Protein AF-A0A9D1FKY9-F1 (afdb_monomer)

Secondary structure (DSSP, 8-state):
-GGGGHHHHHHHHHHHHH-TT-----HHHHHHH--PPPPS------TTTTS-TTTSSSHHHHHHHHHHHHHHHHHHHHHHHHHHH--SHHHHHHHHHHHHHHHHHHHHHT-HHHHHHSSTT---S-HHHHHHHHHHHHHHHHHHTTPPPPGGGGS-SGGGSS-EEE---S------S-PPP-SS-TTTTSEEEE-PPPSS--TT--EEEEEEEE-SSEEEEEEEE-TTTS-SSS-GGGSEEEEEEE-TT----B---PBPSSS---GGGGS-BSEEEEEEB-SS-BPPPEEEEEETTTEEEEE--SS-EEEESSEEEEEEETTTTT--TT--EEEEEEEEETTEEEEEESSSSPEEE---

pLDDT: mean 86.23, std 13.3, range [34.5, 98.56]

Nearest PDB structures (foldseek):
  6v1v-assembly1_B  TM=1.361E-01  e=4.293E+00  Bacillus thuringiensis

Solvent-accessible surface area (backbone atoms only — not comparable to full-atom values): 20043 Å² total; per-residue (Å²): 107,71,76,82,36,50,63,59,51,54,52,52,51,51,55,39,73,74,32,92,91,53,80,91,78,53,72,68,60,48,58,76,72,52,85,80,82,87,74,96,71,86,80,87,58,39,97,59,92,54,39,58,60,62,51,41,45,42,69,46,19,45,52,51,52,52,51,53,51,52,50,48,55,48,48,57,51,52,47,53,54,47,51,72,69,33,85,46,74,67,46,39,53,53,39,51,51,45,44,52,56,34,48,51,30,51,57,62,59,64,42,64,63,61,29,36,34,38,50,76,95,38,73,69,93,45,55,70,58,54,47,51,52,48,38,47,30,55,46,46,38,28,55,66,69,75,42,85,67,62,71,71,63,78,49,59,57,74,68,59,48,37,41,58,79,35,67,61,74,50,70,44,82,62,83,68,62,10,69,80,64,65,97,84,40,63,62,71,34,26,18,30,26,60,47,80,86,42,95,53,74,56,74,74,48,48,57,42,33,39,36,37,41,34,39,64,56,33,40,39,40,36,34,40,49,28,80,88,35,37,50,92,49,90,60,32,56,65,36,31,42,36,41,37,31,31,42,91,89,61,88,48,46,14,57,71,89,59,40,52,90,80,77,65,73,52,60,35,64,72,48,60,23,35,35,36,39,37,34,30,32,40,76,85,51,65,52,78,72,41,38,28,38,33,34,87,89,53,37,76,42,80,50,83,69,83,69,59,48,67,24,69,71,62,24,41,25,40,38,44,32,28,69,65,71,73,41,62,66,54,59,55,37,32,32,39,37,37,37,22,41,73,54,30,55,75,49,55,36,30,33,67,56,66,46,74,49,62,80,124

Organism: NCBI:txid2840836

Structure (mmCIF, N/CA/C/O backbone):
data_AF-A0A9D1FKY9-F1
#
_entry.id   AF-A0A9D1FKY9-F1
#
loop_
_atom_site.group_PDB
_atom_site.id
_atom_site.type_symbol
_atom_site.label_atom_id
_atom_site.label_alt_id
_atom_site.label_comp_id
_atom_site.label_asym_id
_atom_site.label_entity_id
_atom_site.label_seq_id
_atom_site.pdbx_PDB_ins_code
_atom_site.Cartn_x
_atom_site.Cartn_y
_atom_site.Cartn_z
_atom_site.occupancy
_atom_site.B_iso_or_equiv
_atom_site.auth_seq_id
_atom_site.auth_comp_id
_atom_site.auth_asym_id
_atom_site.auth_atom_id
_atom_site.pdbx_PDB_model_num
ATOM 1 N N . TYR A 1 1 ? -21.908 23.782 0.632 1.00 64.50 1 TYR A N 1
ATOM 2 C CA . TYR A 1 1 ? -23.248 24.383 0.489 1.00 64.50 1 TYR A CA 1
ATOM 3 C C . TYR A 1 1 ? -23.183 25.823 0.966 1.00 64.50 1 TYR A C 1
ATOM 5 O O . TYR A 1 1 ? -22.329 26.120 1.790 1.00 64.50 1 TYR A O 1
ATOM 13 N N . GLN A 1 2 ? -24.022 26.717 0.438 1.00 79.81 2 GLN A N 1
ATOM 14 C CA . GLN A 1 2 ? -24.157 28.069 0.992 1.00 79.81 2 GLN A CA 1
ATOM 15 C C . GLN A 1 2 ? -24.683 27.975 2.433 1.00 79.81 2 GLN A C 1
ATOM 17 O O . GLN A 1 2 ? -25.560 27.149 2.688 1.00 79.81 2 GLN A O 1
ATOM 22 N N . ASN A 1 3 ? -24.123 28.768 3.356 1.00 86.50 3 ASN A N 1
ATOM 23 C CA . ASN A 1 3 ? -24.457 28.751 4.790 1.00 86.50 3 ASN A CA 1
ATOM 24 C C . ASN A 1 3 ? -24.479 27.329 5.387 1.00 86.50 3 ASN A C 1
ATOM 26 O O . ASN A 1 3 ? -25.435 26.950 6.054 1.00 86.50 3 ASN A O 1
ATOM 30 N N . ASP A 1 4 ? -23.496 26.492 5.028 1.00 88.12 4 ASP A N 1
ATOM 31 C CA . ASP A 1 4 ? -23.395 25.084 5.450 1.00 88.12 4 ASP A CA 1
ATOM 32 C C . ASP A 1 4 ? -24.656 24.228 5.202 1.00 88.12 4 ASP A C 1
ATOM 34 O O . ASP A 1 4 ? -24.821 23.149 5.764 1.00 88.12 4 ASP A O 1
ATOM 38 N N . GLY A 1 5 ? -25.528 24.666 4.286 1.00 92.69 5 GLY A N 1
ATOM 39 C CA . GLY A 1 5 ? -26.780 23.989 3.951 1.00 92.69 5 GLY A CA 1
ATOM 40 C C . GLY A 1 5 ? -27.965 24.356 4.848 1.00 92.69 5 GLY A C 1
ATOM 41 O O . GLY A 1 5 ? -29.051 23.826 4.625 1.00 92.69 5 GLY A O 1
ATOM 42 N N . GLU A 1 6 ? -27.806 25.275 5.803 1.00 95.38 6 GLU A N 1
ATOM 43 C CA . GLU A 1 6 ? -28.873 25.716 6.712 1.00 95.38 6 GLU A CA 1
ATOM 44 C C . GLU A 1 6 ? -30.077 26.283 5.953 1.00 95.38 6 GLU A C 1
ATOM 46 O O . GLU A 1 6 ? -31.214 25.887 6.199 1.00 95.38 6 GLU A O 1
ATOM 51 N N . GLU A 1 7 ? -29.830 27.176 4.993 1.00 94.44 7 GLU A N 1
ATOM 52 C CA . GLU A 1 7 ? -30.883 27.809 4.190 1.00 94.44 7 GLU A CA 1
ATOM 53 C C . GLU A 1 7 ? -31.670 26.770 3.378 1.00 94.44 7 GLU A C 1
ATOM 55 O O . GLU A 1 7 ? -32.901 26.816 3.318 1.00 94.44 7 GLU A O 1
ATOM 60 N N . PHE A 1 8 ? -30.963 25.786 2.813 1.00 95.06 8 PHE A N 1
ATOM 61 C CA . PHE A 1 8 ? -31.573 24.671 2.094 1.00 95.06 8 PHE A CA 1
ATOM 62 C C . PHE A 1 8 ? -32.449 23.824 3.021 1.00 95.06 8 PHE A C 1
ATOM 64 O O . PHE A 1 8 ? -33.617 23.600 2.710 1.00 95.06 8 PHE A O 1
ATOM 71 N N . LEU A 1 9 ? -31.910 23.379 4.161 1.00 95.31 9 LEU A N 1
ATOM 72 C CA . LEU A 1 9 ? -32.637 22.527 5.104 1.00 95.31 9 LEU A CA 1
ATOM 73 C C . LEU A 1 9 ? -33.849 23.252 5.691 1.00 95.31 9 LEU A C 1
ATOM 75 O O . LEU A 1 9 ? -34.936 22.687 5.712 1.00 95.31 9 LEU A O 1
ATOM 79 N N . SER A 1 10 ? -33.693 24.512 6.098 1.00 94.75 10 SER A N 1
ATOM 80 C CA . SER A 1 10 ? -34.779 25.313 6.675 1.00 94.75 10 SER A CA 1
ATOM 81 C C . SER A 1 10 ? -35.914 25.524 5.677 1.00 94.75 10 SER A C 1
ATOM 83 O O . SER A 1 10 ? -37.085 25.378 6.020 1.00 94.75 10 SER A O 1
ATOM 85 N N . THR A 1 11 ? -35.574 25.819 4.419 1.00 95.38 11 THR A N 1
ATOM 86 C CA . THR A 1 11 ? -36.569 25.971 3.351 1.00 95.38 11 THR A CA 1
ATOM 87 C C . THR A 1 11 ? -37.257 24.643 3.048 1.00 95.38 11 THR A C 1
ATOM 89 O O . THR A 1 11 ? -38.478 24.609 2.929 1.00 95.38 11 THR A O 1
ATOM 92 N N . LEU A 1 12 ? -36.498 23.546 2.961 1.00 95.44 12 LEU A N 1
ATOM 93 C CA . LEU A 1 12 ? -37.043 22.211 2.719 1.00 95.44 12 LEU A CA 1
ATOM 94 C C . LEU A 1 12 ? -38.032 21.804 3.817 1.00 95.44 12 LEU A C 1
ATOM 96 O O . LEU A 1 12 ? -39.146 21.399 3.500 1.00 95.44 12 LEU A O 1
ATOM 100 N N . TYR A 1 13 ? -37.654 21.948 5.089 1.00 95.62 13 TYR A N 1
ATOM 101 C CA . TYR A 1 13 ? -38.526 21.603 6.211 1.00 95.62 13 TYR A CA 1
ATOM 102 C C . TYR A 1 13 ? -39.781 22.472 6.256 1.00 95.62 13 TYR A C 1
ATOM 104 O O . TYR A 1 13 ? -40.870 21.931 6.416 1.00 95.62 13 TYR A O 1
ATOM 112 N N . LYS A 1 14 ? -39.663 23.783 6.007 1.00 96.38 14 LYS A N 1
ATOM 113 C CA . LYS A 1 14 ? -40.827 24.674 5.917 1.00 96.38 14 LYS A CA 1
ATOM 114 C C . LYS A 1 14 ? -41.808 24.234 4.825 1.00 96.38 14 LYS A C 1
ATOM 116 O O . LYS A 1 14 ? -43.008 24.187 5.063 1.00 96.38 14 LYS A O 1
ATOM 121 N N . LEU A 1 15 ? -41.305 23.908 3.633 1.00 97.12 15 LEU A N 1
ATOM 122 C CA . LEU A 1 15 ? -42.154 23.455 2.528 1.00 97.12 15 LEU A CA 1
ATOM 123 C C . LEU A 1 15 ? -42.843 22.121 2.840 1.00 97.12 15 LEU A C 1
ATOM 125 O O . LEU A 1 15 ? -43.982 21.929 2.433 1.00 97.12 15 LEU A O 1
ATOM 129 N N . ILE A 1 16 ? -42.170 21.218 3.560 1.00 97.06 16 ILE A N 1
ATOM 130 C CA . ILE A 1 16 ? -42.768 19.957 4.013 1.00 97.06 16 ILE A CA 1
ATOM 131 C C . ILE A 1 16 ? -43.868 20.221 5.050 1.00 97.06 16 ILE A C 1
ATOM 133 O O . ILE A 1 16 ? -44.928 19.618 4.954 1.00 97.06 16 ILE A O 1
ATOM 137 N N . GLU A 1 17 ? -43.650 21.124 6.009 1.00 95.56 17 GLU A N 1
ATOM 138 C CA . GLU A 1 17 ? -44.660 21.488 7.018 1.00 95.56 17 GLU A CA 1
ATOM 139 C C . GLU A 1 17 ? -45.897 22.175 6.415 1.00 95.56 17 GLU A C 1
ATOM 141 O O . GLU A 1 17 ? -47.004 22.017 6.927 1.00 95.56 17 GLU A O 1
ATOM 146 N N . GLU A 1 18 ? -45.723 22.942 5.335 1.00 96.38 18 GLU A N 1
ATOM 147 C CA . GLU A 1 18 ? -46.817 23.614 4.621 1.00 96.38 18 GLU A CA 1
ATOM 148 C C . GLU A 1 18 ? -47.587 22.672 3.665 1.00 96.38 18 GLU A C 1
ATOM 150 O O . GLU A 1 18 ? -48.665 23.037 3.182 1.00 96.38 18 GLU A O 1
ATOM 155 N N . ASP A 1 19 ? -47.078 21.463 3.400 1.00 96.94 19 ASP A N 1
ATOM 156 C CA . ASP A 1 19 ? -47.703 20.464 2.529 1.00 96.94 19 ASP A CA 1
ATOM 157 C C . ASP A 1 19 ? -48.451 19.393 3.341 1.00 96.94 19 ASP A C 1
ATOM 159 O O . ASP A 1 19 ? -47.864 18.502 3.946 1.00 96.94 19 ASP A O 1
ATOM 163 N N . ASN A 1 20 ? -49.785 19.417 3.275 1.00 96.31 20 ASN A N 1
ATOM 164 C CA . AS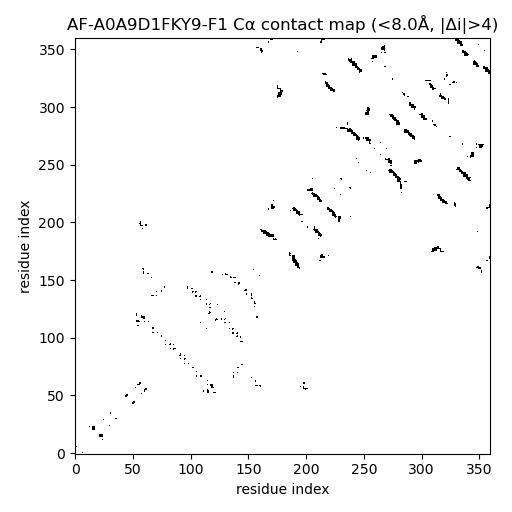N A 1 20 ? -50.649 18.467 3.991 1.00 96.31 20 ASN A CA 1
ATOM 165 C C . ASN A 1 20 ? -50.501 16.993 3.546 1.00 96.31 20 ASN A C 1
ATOM 167 O O . ASN A 1 20 ? -51.142 16.117 4.130 1.00 96.31 20 ASN A O 1
ATOM 171 N N . THR A 1 21 ? -49.751 16.705 2.478 1.00 96.94 21 THR A N 1
ATOM 172 C CA . THR A 1 21 ? -49.487 15.340 1.992 1.00 96.94 21 THR A CA 1
ATOM 173 C C . THR A 1 21 ? -48.206 14.731 2.561 1.00 96.94 21 THR A C 1
ATOM 175 O O . THR A 1 21 ? -47.977 13.533 2.379 1.00 96.94 21 THR A O 1
ATOM 178 N N . LEU A 1 22 ? -47.388 15.525 3.256 1.00 95.69 22 LEU A N 1
ATOM 179 C CA . LEU A 1 22 ? -46.110 15.116 3.824 1.00 95.69 22 LEU A CA 1
ATOM 180 C C . LEU A 1 22 ? -46.090 15.345 5.344 1.00 95.69 22 LEU A C 1
ATOM 182 O O . LEU A 1 22 ? -46.798 16.188 5.881 1.00 95.69 22 LEU A O 1
ATOM 186 N N . GLU A 1 23 ? -45.266 14.572 6.051 1.00 92.12 23 GLU A N 1
ATOM 187 C CA . GLU A 1 23 ? -45.050 14.708 7.495 1.00 92.12 23 GLU A CA 1
ATOM 188 C C . GLU A 1 23 ? -43.565 14.489 7.799 1.00 92.12 23 GLU A C 1
ATOM 190 O O . GLU A 1 23 ? -42.958 13.515 7.346 1.00 92.12 23 GLU A O 1
ATOM 195 N N . THR A 1 24 ? -42.969 15.376 8.596 1.00 94.19 24 THR A N 1
ATOM 196 C CA . THR A 1 24 ? -41.658 15.141 9.209 1.00 94.19 24 THR A CA 1
ATOM 197 C C . THR A 1 24 ? -41.824 14.303 10.469 1.00 94.19 24 THR A C 1
ATOM 199 O O . THR A 1 24 ? -42.588 14.673 11.358 1.00 94.19 24 THR A O 1
ATOM 202 N N . THR A 1 25 ? -41.075 13.211 10.598 1.00 93.94 25 THR A N 1
ATOM 203 C CA . THR A 1 25 ? -41.172 12.327 11.764 1.00 93.94 25 THR A CA 1
ATOM 204 C C . THR A 1 25 ? -39.797 11.871 12.238 1.00 93.94 25 THR A C 1
ATOM 206 O O . THR A 1 25 ? -38.847 11.798 11.454 1.00 93.94 25 THR A O 1
ATOM 209 N N . LEU A 1 26 ? -39.680 11.566 13.530 1.00 95.31 26 LEU A N 1
ATOM 210 C CA . LEU A 1 26 ? -38.479 10.950 14.081 1.00 95.31 26 LEU A CA 1
ATOM 211 C C . LEU A 1 26 ? -38.416 9.475 13.679 1.00 95.31 26 LEU A C 1
ATOM 213 O O . LEU A 1 26 ? -39.438 8.803 13.543 1.00 95.31 26 LEU A O 1
ATOM 217 N N . VAL A 1 27 ? -37.199 8.939 13.559 1.00 94.81 27 VAL A N 1
ATOM 218 C CA . VAL A 1 27 ? -37.000 7.507 13.277 1.00 94.81 27 VAL A CA 1
ATOM 219 C C . VAL A 1 27 ? -37.658 6.635 14.354 1.00 94.81 27 VAL A C 1
ATOM 221 O O . VAL A 1 27 ? -38.239 5.609 14.018 1.00 94.81 27 VAL A O 1
ATOM 224 N N . SER A 1 28 ? -37.618 7.055 15.625 1.00 95.81 28 SER A N 1
ATOM 225 C CA . SER A 1 28 ? -38.304 6.370 16.730 1.00 95.81 28 SER A CA 1
ATOM 226 C C . SER A 1 28 ? -39.811 6.285 16.503 1.00 95.81 28 SER A C 1
ATOM 228 O O . SER A 1 28 ? -40.382 5.200 16.529 1.00 95.81 28 SER A O 1
ATOM 230 N N . ASP A 1 29 ? -40.436 7.420 16.200 1.00 95.38 29 ASP A N 1
ATOM 231 C CA . ASP A 1 29 ? -41.888 7.530 16.075 1.00 95.38 29 ASP A CA 1
ATOM 232 C C . ASP A 1 29 ? -42.387 6.777 14.840 1.00 95.38 29 ASP A C 1
ATOM 234 O O . ASP A 1 29 ? -43.456 6.165 14.860 1.00 95.38 29 ASP A O 1
ATOM 238 N N . PHE A 1 30 ? -41.596 6.797 13.762 1.00 93.44 30 PHE A N 1
ATOM 239 C CA . PHE A 1 30 ? -41.851 5.987 12.582 1.00 93.44 30 PHE A CA 1
ATOM 240 C C . PHE A 1 30 ? -41.809 4.496 12.917 1.00 93.44 30 PHE A C 1
ATOM 242 O O . PHE A 1 30 ? -42.741 3.777 12.566 1.00 93.44 30 PHE A O 1
ATOM 249 N N . ILE A 1 31 ? -40.762 4.030 13.608 1.00 93.38 31 ILE A N 1
ATOM 250 C CA . ILE A 1 31 ? -40.625 2.619 13.993 1.00 93.38 31 ILE A CA 1
ATOM 251 C C . ILE A 1 31 ? -41.826 2.177 14.836 1.00 93.38 31 ILE A C 1
ATOM 253 O O . ILE A 1 31 ? -42.417 1.148 14.515 1.00 93.38 31 ILE A O 1
ATOM 257 N N . ASP A 1 32 ? -42.237 2.978 15.822 1.00 94.25 32 ASP A N 1
ATOM 258 C CA . ASP A 1 32 ? -43.353 2.668 16.727 1.00 94.25 32 ASP A CA 1
ATOM 259 C C . ASP A 1 32 ? -44.713 2.568 16.014 1.00 94.25 32 ASP A C 1
ATOM 261 O O . ASP A 1 32 ? -45.583 1.799 16.428 1.00 94.25 32 ASP A O 1
ATOM 265 N N . LYS A 1 33 ? -44.918 3.348 14.945 1.00 93.31 33 LYS A N 1
ATOM 266 C CA . LYS A 1 33 ? -46.177 3.385 14.175 1.00 93.31 33 LYS A CA 1
ATOM 267 C C . LYS A 1 33 ? -46.179 2.451 12.960 1.00 93.31 33 LYS A C 1
ATOM 269 O O . LYS A 1 33 ? -47.246 2.146 12.425 1.00 93.31 33 LYS A O 1
ATOM 274 N N . SER A 1 34 ? -45.007 2.058 12.469 1.00 91.81 34 SER A N 1
ATOM 275 C CA . SER A 1 34 ? -44.861 1.285 11.234 1.00 91.81 34 SER A CA 1
ATOM 276 C C . SER A 1 34 ? -45.156 -0.205 11.429 1.00 91.81 34 SER A C 1
ATOM 278 O O . SER A 1 34 ? -44.943 -0.769 12.496 1.00 91.81 34 SER A O 1
ATOM 280 N N . ASN A 1 35 ? -45.586 -0.870 10.353 1.00 92.12 35 ASN A N 1
ATOM 281 C CA . ASN A 1 35 ? -45.596 -2.332 10.258 1.00 92.12 35 ASN A CA 1
ATOM 282 C C . ASN A 1 35 ? -44.432 -2.766 9.349 1.00 92.12 35 ASN A C 1
ATOM 284 O O . ASN A 1 35 ? -44.607 -2.789 8.125 1.00 92.12 35 ASN A O 1
ATOM 288 N N . PRO A 1 36 ? -43.234 -3.047 9.896 1.00 88.56 36 PRO A N 1
ATOM 289 C CA . PRO A 1 36 ? -42.057 -3.325 9.085 1.00 88.56 36 PRO A CA 1
ATOM 290 C C . PRO A 1 36 ? -42.192 -4.654 8.337 1.00 88.56 36 PRO A C 1
ATOM 292 O O . PRO A 1 36 ? -42.705 -5.642 8.862 1.00 88.56 36 PRO A O 1
ATOM 295 N N . GLN A 1 37 ? -41.681 -4.692 7.108 1.00 90.25 37 GLN A N 1
ATOM 296 C CA . GLN A 1 37 ? -41.467 -5.952 6.402 1.00 90.25 37 GLN A CA 1
ATOM 297 C C . GLN A 1 37 ? -40.176 -6.603 6.892 1.00 90.25 37 GLN A C 1
ATOM 299 O O . GLN A 1 37 ? -39.131 -5.955 6.968 1.00 90.25 37 GLN A O 1
ATOM 304 N N . GLU A 1 38 ? -40.240 -7.895 7.200 1.00 91.56 38 GLU A N 1
ATOM 305 C CA . GLU A 1 38 ? -39.078 -8.639 7.668 1.00 91.56 38 GLU A CA 1
ATOM 306 C C . GLU A 1 38 ? -38.138 -8.978 6.505 1.00 91.56 38 GLU A C 1
ATOM 308 O O . GLU A 1 38 ? -38.538 -9.551 5.488 1.00 91.56 38 GLU A O 1
ATOM 313 N N . LEU A 1 39 ? -36.860 -8.633 6.663 1.00 92.12 39 LEU A N 1
ATOM 314 C CA . LEU A 1 39 ? -35.808 -9.042 5.741 1.00 92.12 39 LEU A CA 1
ATOM 315 C C . LEU A 1 39 ? -35.205 -10.357 6.226 1.00 92.12 39 LEU A C 1
ATOM 317 O O . LEU A 1 39 ? -34.605 -10.415 7.295 1.00 92.12 39 LEU A O 1
ATOM 321 N N . SER A 1 40 ? -35.274 -11.401 5.401 1.00 93.75 40 SER A N 1
ATOM 322 C CA . SER A 1 40 ? -34.723 -12.716 5.753 1.00 93.75 40 SER A CA 1
ATOM 323 C C . SER A 1 40 ? -33.195 -12.726 5.885 1.00 93.75 40 SER A C 1
ATOM 325 O O . SER A 1 40 ? -32.630 -13.628 6.502 1.00 93.75 40 SER A O 1
ATOM 327 N N . LYS A 1 41 ? -32.499 -11.773 5.246 1.00 94.12 41 LYS A N 1
ATOM 328 C CA . LYS A 1 41 ? -31.037 -11.654 5.284 1.00 94.12 41 LYS A CA 1
ATOM 329 C C . LYS A 1 41 ? -30.573 -10.250 4.904 1.00 94.12 41 LYS A C 1
ATOM 331 O O . LYS A 1 41 ? -31.027 -9.692 3.909 1.00 94.12 41 LYS A O 1
ATOM 336 N N . ILE A 1 42 ? -29.572 -9.751 5.626 1.00 92.00 42 ILE A N 1
ATOM 337 C CA . ILE A 1 42 ? -28.786 -8.571 5.249 1.00 92.00 42 ILE A CA 1
ATOM 338 C C . ILE A 1 42 ? -27.417 -9.043 4.746 1.00 92.00 42 ILE A C 1
ATOM 340 O O . ILE A 1 42 ? -26.820 -9.969 5.298 1.00 92.00 42 ILE A O 1
ATOM 344 N N . THR A 1 43 ? -26.933 -8.436 3.663 1.00 90.38 43 THR A N 1
ATOM 345 C CA . THR A 1 43 ? -25.596 -8.714 3.116 1.00 90.38 43 THR A CA 1
ATOM 346 C C . THR A 1 43 ? -24.603 -7.686 3.644 1.00 90.38 43 THR A C 1
ATOM 348 O O . THR A 1 43 ? -24.942 -6.512 3.764 1.00 90.38 43 THR A O 1
ATOM 351 N N . SER A 1 44 ? -23.379 -8.119 3.948 1.00 92.31 44 SER A N 1
ATOM 352 C CA . SER A 1 44 ? -22.304 -7.226 4.380 1.00 92.31 44 SER A CA 1
ATOM 353 C C . SER A 1 44 ? -21.923 -6.234 3.281 1.00 92.31 44 SER A C 1
ATOM 355 O O . SER A 1 44 ? -21.769 -6.612 2.121 1.00 92.31 44 SER A O 1
ATOM 357 N N . GLY A 1 45 ? -21.728 -4.979 3.667 1.00 90.19 45 GLY A N 1
ATOM 358 C CA . GLY A 1 45 ? -21.256 -3.909 2.799 1.00 90.19 45 GLY A CA 1
ATOM 359 C C . GLY A 1 45 ? -21.326 -2.570 3.522 1.00 90.19 45 GLY A C 1
ATOM 360 O O . GLY A 1 45 ? -21.847 -2.485 4.635 1.00 90.19 45 GLY A O 1
ATOM 361 N N . SER A 1 46 ? -20.808 -1.527 2.884 1.00 92.25 46 SER A N 1
ATOM 362 C CA . SER A 1 46 ? -21.006 -0.149 3.328 1.00 92.25 46 SER A CA 1
ATOM 363 C C . SER A 1 46 ? -21.950 0.596 2.383 1.00 92.25 46 SER A C 1
ATOM 365 O O . SER A 1 46 ? -22.265 0.131 1.284 1.00 92.25 46 SER A O 1
ATOM 367 N N . TRP A 1 47 ? -22.376 1.788 2.788 1.00 91.94 47 TRP A N 1
ATOM 368 C CA . TRP A 1 47 ? -23.117 2.707 1.924 1.00 91.94 47 TRP A CA 1
ATOM 369 C C . TRP A 1 47 ? -22.340 3.152 0.671 1.00 91.94 47 TRP A C 1
ATOM 371 O O . TRP A 1 47 ? -22.956 3.576 -0.304 1.00 91.94 47 TRP A O 1
ATOM 381 N N . ILE A 1 48 ? -21.008 3.005 0.657 1.00 77.31 48 ILE A N 1
ATOM 382 C CA . ILE A 1 48 ? -20.162 3.336 -0.489 1.00 77.31 48 ILE A CA 1
ATOM 383 C C . ILE A 1 48 ? -19.828 2.052 -1.239 1.00 77.31 48 ILE A C 1
ATOM 385 O O . ILE A 1 48 ? -19.254 1.113 -0.691 1.00 77.31 48 ILE A O 1
ATOM 389 N N . ASN A 1 49 ? -20.222 1.999 -2.512 1.00 81.62 49 ASN A N 1
ATOM 390 C CA . ASN A 1 49 ? -19.957 0.885 -3.432 1.00 81.62 49 ASN A CA 1
ATOM 391 C C . ASN A 1 49 ? -20.405 -0.506 -2.942 1.00 81.62 49 ASN A C 1
ATOM 393 O O . ASN A 1 49 ? -20.077 -1.507 -3.575 1.00 81.62 49 ASN A O 1
ATOM 397 N N . ARG A 1 50 ? -21.176 -0.595 -1.844 1.00 86.25 50 ARG A N 1
ATOM 398 C CA . ARG A 1 50 ? -21.580 -1.858 -1.201 1.00 86.25 50 ARG A CA 1
ATOM 399 C C . ARG A 1 50 ? -20.382 -2.738 -0.818 1.00 86.25 50 ARG A C 1
ATOM 401 O O . ARG A 1 50 ? -20.518 -3.955 -0.736 1.00 86.25 50 ARG A O 1
ATOM 408 N N . SER A 1 51 ? -19.220 -2.131 -0.570 1.00 83.69 51 SER A N 1
ATOM 409 C CA . SER A 1 51 ? -17.972 -2.814 -0.210 1.00 83.69 51 SER A CA 1
ATOM 410 C C . SER A 1 51 ? -17.315 -2.153 1.009 1.00 83.69 51 SER A C 1
ATOM 412 O O . SER A 1 51 ? -17.770 -1.110 1.482 1.00 83.69 51 SER A O 1
ATOM 414 N N . PHE A 1 52 ? -16.263 -2.779 1.542 1.00 88.19 52 PHE A N 1
ATOM 415 C CA . PHE A 1 52 ? -15.433 -2.226 2.624 1.00 88.19 52 PHE A CA 1
ATOM 416 C C . PHE A 1 52 ? -14.070 -1.726 2.126 1.00 88.19 52 PHE A C 1
ATOM 418 O O . PHE A 1 52 ? -13.182 -1.463 2.930 1.00 88.19 52 PHE A O 1
ATOM 425 N N . GLU A 1 53 ? -13.890 -1.599 0.811 1.00 78.25 53 GLU A N 1
ATOM 426 C CA . GLU A 1 53 ? -12.585 -1.340 0.180 1.00 78.25 53 GLU A CA 1
ATOM 427 C C . GLU A 1 53 ? -11.948 -0.012 0.619 1.00 78.25 53 GLU A C 1
ATOM 429 O O . GLU A 1 53 ? -10.731 0.133 0.566 1.00 78.25 53 GLU A O 1
ATOM 434 N N . LEU A 1 54 ? -12.753 0.934 1.115 1.00 81.50 54 LEU A N 1
ATOM 435 C CA . LEU A 1 54 ? -12.265 2.202 1.665 1.00 81.50 54 LEU A CA 1
ATOM 436 C C . LEU A 1 54 ? -11.635 2.083 3.056 1.00 81.50 54 LEU A C 1
ATOM 438 O O . LEU A 1 54 ? -10.949 3.003 3.475 1.00 81.50 54 LEU A O 1
ATOM 442 N N . TRP A 1 55 ? -11.834 0.971 3.765 1.00 91.06 55 TRP A N 1
ATOM 443 C CA . TRP A 1 55 ? -11.294 0.765 5.116 1.00 91.06 55 TRP A CA 1
ATOM 444 C C . TRP A 1 55 ? -10.410 -0.481 5.227 1.00 91.06 55 TRP A C 1
ATOM 446 O O . TRP A 1 55 ? -9.697 -0.648 6.213 1.00 91.06 55 TRP A O 1
ATOM 456 N N . VAL A 1 56 ? -10.432 -1.378 4.240 1.00 82.81 56 VAL A N 1
ATOM 457 C CA . VAL A 1 56 ? -9.617 -2.600 4.233 1.00 82.81 56 VAL A CA 1
ATOM 458 C C . VAL A 1 56 ? -9.322 -3.037 2.801 1.00 82.81 56 VAL A C 1
ATOM 460 O O . VAL A 1 56 ? -10.184 -2.943 1.931 1.00 82.81 56 VAL A O 1
ATOM 463 N N . GLY A 1 57 ? -8.123 -3.561 2.547 1.00 67.50 57 GLY A N 1
ATOM 464 C CA . GLY A 1 57 ? -7.743 -4.087 1.232 1.00 67.50 57 GLY A CA 1
ATOM 465 C C . GLY A 1 57 ? -6.484 -3.473 0.641 1.00 67.50 57 GLY A C 1
ATOM 466 O O . GLY A 1 57 ? -5.764 -4.146 -0.096 1.00 67.50 57 GLY A O 1
ATOM 467 N N . GLU A 1 58 ? -6.194 -2.226 1.000 1.00 71.50 58 GLU A N 1
ATOM 468 C CA . GLU A 1 58 ? -4.956 -1.541 0.631 1.00 71.50 58 GLU A CA 1
ATOM 469 C C . GLU A 1 58 ? -3.818 -1.952 1.599 1.00 71.50 58 GLU A C 1
ATOM 471 O O . GLU A 1 58 ? -4.075 -2.160 2.792 1.00 71.50 58 GLU A O 1
ATOM 476 N N . PRO A 1 59 ? -2.573 -2.143 1.114 1.00 69.00 59 PRO A N 1
ATOM 477 C CA . PRO A 1 59 ? -1.453 -2.609 1.935 1.00 69.00 59 PRO A CA 1
ATOM 478 C C . PRO A 1 59 ? -1.228 -1.836 3.240 1.00 69.00 59 PRO A C 1
ATOM 480 O O . PRO A 1 59 ? -1.091 -2.466 4.291 1.00 69.00 59 PRO A O 1
ATOM 483 N N . THR A 1 60 ? -1.236 -0.504 3.205 1.00 76.00 60 THR A N 1
ATOM 484 C CA . THR A 1 60 ? -1.060 0.355 4.387 1.00 76.00 60 THR A CA 1
ATOM 485 C C . THR A 1 60 ? -2.194 0.143 5.390 1.00 76.00 60 THR A C 1
ATOM 487 O O . THR A 1 60 ? -1.928 -0.105 6.571 1.00 76.00 60 THR A O 1
ATOM 490 N N . LYS A 1 61 ? -3.456 0.131 4.927 1.00 84.00 61 LYS A N 1
ATOM 491 C CA . LYS A 1 61 ? -4.640 -0.172 5.764 1.00 84.00 61 LYS A CA 1
ATOM 492 C C . LYS A 1 61 ? -4.510 -1.535 6.443 1.00 84.00 61 LYS A C 1
ATOM 494 O O . LYS A 1 61 ? -4.801 -1.682 7.628 1.00 84.00 61 LYS A O 1
ATOM 499 N N . ASN A 1 62 ? -4.046 -2.543 5.710 1.00 81.25 62 ASN A N 1
ATOM 500 C CA . ASN A 1 62 ? -3.889 -3.897 6.235 1.00 81.25 62 ASN A CA 1
ATOM 501 C C . ASN A 1 62 ? -2.782 -3.984 7.299 1.00 81.25 62 ASN A C 1
ATOM 503 O O . ASN A 1 62 ? -2.947 -4.682 8.301 1.00 81.25 62 ASN A O 1
ATOM 507 N N . VAL A 1 63 ? -1.670 -3.262 7.123 1.00 82.69 63 VAL A N 1
ATOM 508 C CA . VAL A 1 63 ? -0.626 -3.151 8.156 1.00 82.69 63 VAL A CA 1
ATOM 509 C C . VAL A 1 63 ? -1.188 -2.481 9.413 1.00 82.69 63 VAL A C 1
ATOM 511 O O . VAL A 1 63 ? -0.978 -3.002 10.509 1.00 82.69 63 VAL A O 1
ATOM 514 N N . ALA A 1 64 ? -1.971 -1.406 9.268 1.00 90.69 64 ALA A N 1
ATOM 515 C CA . ALA A 1 64 ? -2.652 -0.758 10.392 1.00 90.69 64 ALA A CA 1
ATOM 516 C C . ALA A 1 64 ? -3.566 -1.729 11.155 1.00 90.69 64 ALA A C 1
ATOM 518 O O . ALA A 1 64 ? -3.488 -1.812 12.384 1.00 90.69 64 ALA A O 1
ATOM 519 N N . TRP A 1 65 ? -4.375 -2.521 10.440 1.00 93.00 65 TRP A N 1
ATOM 520 C CA . TRP A 1 65 ? -5.255 -3.524 11.050 1.00 93.00 65 TRP A CA 1
ATOM 521 C C . TRP A 1 65 ? -4.469 -4.582 11.825 1.00 93.00 65 TRP A C 1
ATOM 523 O O . TRP A 1 65 ? -4.844 -4.938 12.943 1.00 93.00 65 TRP A O 1
ATOM 533 N N . ASN A 1 66 ? -3.350 -5.048 11.268 1.00 87.44 66 ASN A N 1
ATOM 534 C CA . ASN A 1 66 ? -2.479 -6.011 11.935 1.00 87.44 66 ASN A CA 1
ATOM 535 C C . ASN A 1 66 ? -1.866 -5.443 13.218 1.00 87.44 66 ASN A C 1
ATOM 537 O O . ASN A 1 66 ? -1.770 -6.157 14.217 1.00 87.44 66 ASN A O 1
ATOM 541 N N . TYR A 1 67 ? -1.456 -4.174 13.209 1.00 93.00 67 TYR A N 1
ATOM 542 C CA . TYR A 1 67 ? -0.897 -3.521 14.394 1.00 93.00 67 TYR A CA 1
ATOM 543 C C . TYR A 1 67 ? -1.945 -3.392 15.490 1.00 93.00 67 TYR A C 1
ATOM 545 O O . TYR A 1 67 ? -1.694 -3.805 16.620 1.00 93.00 67 TYR A O 1
ATOM 553 N N . LEU A 1 68 ? -3.140 -2.912 15.142 1.00 97.25 68 LEU A N 1
ATOM 554 C CA . LEU A 1 68 ? -4.255 -2.812 16.077 1.00 97.25 68 LEU A CA 1
ATOM 555 C C . LEU A 1 68 ? -4.619 -4.178 16.675 1.00 97.25 68 LEU A C 1
ATOM 557 O O . LEU A 1 68 ? -4.802 -4.281 17.887 1.00 97.25 68 LEU A O 1
ATOM 561 N N . ASN A 1 69 ? -4.682 -5.235 15.856 1.00 94.38 69 ASN A N 1
ATOM 562 C CA . ASN A 1 69 ? -4.987 -6.580 16.346 1.00 94.38 69 ASN A CA 1
ATOM 563 C C . ASN A 1 69 ? -3.920 -7.088 17.328 1.00 94.38 69 ASN A C 1
ATOM 565 O O . ASN A 1 69 ? -4.265 -7.542 18.415 1.00 94.38 69 ASN A O 1
ATOM 569 N N . ARG A 1 70 ? -2.630 -6.946 16.993 1.00 90.12 70 ARG A N 1
ATOM 570 C CA . ARG A 1 70 ? -1.524 -7.345 17.882 1.00 90.12 70 ARG A CA 1
ATOM 571 C C . ARG A 1 70 ? -1.547 -6.584 19.204 1.00 90.12 70 ARG A C 1
ATOM 573 O O . ARG A 1 70 ? -1.444 -7.190 20.264 1.00 90.12 70 ARG A O 1
ATOM 580 N N . THR A 1 71 ? -1.732 -5.266 19.158 1.00 96.88 71 THR A N 1
ATOM 581 C CA . THR A 1 71 ? -1.825 -4.451 20.375 1.00 96.88 71 THR A CA 1
ATOM 582 C C . THR A 1 71 ? -3.048 -4.821 21.216 1.00 96.88 71 THR A C 1
ATOM 584 O O . THR A 1 71 ? -2.960 -4.815 22.441 1.00 96.88 71 THR A O 1
ATOM 587 N N . LYS A 1 72 ? -4.172 -5.202 20.595 1.00 98.06 72 LYS A N 1
ATOM 588 C CA . LYS A 1 72 ? -5.354 -5.700 21.310 1.00 98.06 72 LYS A CA 1
ATOM 589 C C . LYS A 1 72 ? -5.095 -7.051 21.991 1.00 98.06 72 LYS A C 1
ATOM 591 O O . LYS A 1 72 ? -5.476 -7.224 23.145 1.00 98.06 72 LYS A O 1
ATOM 596 N N . GLU A 1 73 ? -4.436 -7.988 21.315 1.00 96.88 73 GLU A N 1
ATOM 597 C CA . GLU A 1 73 ? -4.045 -9.281 21.900 1.00 96.88 73 GLU A CA 1
ATOM 598 C C . GLU A 1 73 ? -3.110 -9.088 23.106 1.00 96.88 73 GLU A C 1
ATOM 600 O O . GLU A 1 73 ? -3.324 -9.675 24.171 1.00 96.88 73 GLU A O 1
ATOM 605 N N . ASP A 1 74 ? -2.122 -8.200 22.969 1.00 96.50 74 ASP A N 1
ATOM 606 C CA . ASP A 1 74 ? -1.218 -7.819 24.055 1.00 96.50 74 ASP A CA 1
ATOM 607 C C . ASP A 1 74 ? -1.973 -7.143 25.210 1.00 96.50 74 ASP A C 1
ATOM 609 O O . ASP A 1 74 ? -1.786 -7.516 26.368 1.00 96.50 74 ASP A O 1
ATOM 613 N N . PHE A 1 75 ? -2.887 -6.214 24.918 1.00 98.38 75 PHE A N 1
ATOM 614 C CA . PHE A 1 75 ? -3.766 -5.584 25.908 1.00 98.38 75 PHE A CA 1
ATOM 615 C C . PHE A 1 75 ? -4.556 -6.622 26.718 1.00 98.38 75 PHE A C 1
ATOM 617 O O . PHE A 1 75 ? -4.587 -6.557 27.951 1.00 98.38 75 PHE A O 1
ATOM 624 N N . GLU A 1 76 ? -5.181 -7.598 26.055 1.00 98.25 76 GLU A N 1
ATOM 625 C CA . GLU A 1 76 ? -5.956 -8.648 26.722 1.00 98.25 76 GLU A CA 1
ATOM 626 C C . GLU A 1 76 ? -5.070 -9.512 27.628 1.00 98.25 76 GLU A C 1
ATOM 628 O O . GLU A 1 76 ? -5.468 -9.871 28.744 1.00 98.25 76 GLU A O 1
ATOM 633 N N . LYS A 1 77 ? -3.852 -9.824 27.174 1.00 98.25 77 LYS A N 1
ATOM 634 C CA . LYS A 1 77 ? -2.854 -10.556 27.957 1.00 98.25 77 LYS A CA 1
ATOM 635 C C . LYS A 1 77 ? -2.408 -9.755 29.182 1.00 98.25 77 LYS A C 1
ATOM 637 O O . LYS A 1 77 ? -2.505 -10.263 30.301 1.00 98.25 77 LYS A O 1
ATOM 642 N N . PHE A 1 78 ? -1.977 -8.508 29.001 1.00 98.06 78 PHE A N 1
ATOM 643 C CA . PHE A 1 78 ? -1.504 -7.650 30.089 1.00 98.06 78 PHE A CA 1
ATOM 644 C C . PHE A 1 78 ? -2.599 -7.385 31.123 1.00 98.06 78 PHE A C 1
ATOM 646 O O . PHE A 1 78 ? -2.332 -7.430 32.324 1.00 98.06 78 PHE A O 1
ATOM 653 N N . SER A 1 79 ? -3.845 -7.204 30.681 1.00 97.75 79 SER A N 1
ATOM 654 C CA . SER A 1 79 ? -5.003 -7.023 31.562 1.00 97.75 79 SER A CA 1
ATOM 655 C C . SER A 1 79 ? -5.216 -8.232 32.479 1.00 97.75 79 SER A C 1
ATOM 657 O O . SER A 1 79 ? -5.363 -8.078 33.695 1.00 97.75 79 SER A O 1
ATOM 659 N N . LYS A 1 80 ? -5.170 -9.453 31.925 1.00 97.62 80 LYS A N 1
ATOM 660 C CA . LYS A 1 80 ? -5.280 -10.700 32.706 1.00 97.62 80 LYS A CA 1
ATOM 661 C C . LYS A 1 80 ? -4.125 -10.846 33.696 1.00 97.62 80 LYS A C 1
ATOM 663 O O . LYS A 1 80 ? -4.352 -11.165 34.864 1.00 97.62 80 LYS A O 1
ATOM 668 N N . GLU A 1 81 ? -2.896 -10.589 33.253 1.00 96.88 81 GLU A N 1
ATOM 669 C CA . GLU A 1 81 ? -1.711 -10.663 34.109 1.00 96.88 81 GLU A CA 1
ATOM 670 C C . GLU A 1 81 ? -1.771 -9.652 35.261 1.00 96.88 81 GLU A C 1
ATOM 672 O O . GLU A 1 81 ? -1.509 -10.018 36.411 1.00 96.88 81 GLU A O 1
ATOM 677 N N . LEU A 1 82 ? -2.157 -8.404 34.984 1.00 96.75 82 LEU A N 1
ATOM 678 C CA . LEU A 1 82 ? -2.241 -7.337 35.980 1.00 96.75 82 LEU A CA 1
ATOM 679 C C . LEU A 1 82 ? -3.288 -7.659 37.055 1.00 96.75 82 LEU A C 1
ATOM 681 O O . LEU A 1 82 ? -2.995 -7.564 38.249 1.00 96.75 82 LEU A O 1
ATOM 685 N N . LEU A 1 83 ? -4.470 -8.133 36.648 1.00 95.94 83 LEU A N 1
ATOM 686 C CA . LEU A 1 83 ? -5.516 -8.568 37.578 1.00 95.94 83 LEU A CA 1
ATOM 687 C C . LEU A 1 83 ? -5.088 -9.775 38.419 1.00 95.94 83 LEU A C 1
ATOM 689 O O . LEU A 1 83 ? -5.378 -9.815 39.613 1.00 95.94 83 LEU A O 1
ATOM 693 N N . SER A 1 84 ? -4.359 -10.733 37.837 1.00 95.75 84 SER A N 1
ATOM 694 C CA . SER A 1 84 ? -3.876 -11.913 38.572 1.00 95.75 84 SER A CA 1
ATOM 695 C C . SER A 1 84 ? -2.859 -11.565 39.669 1.00 95.75 84 SER A C 1
ATOM 697 O O . SER A 1 84 ? -2.800 -12.233 40.703 1.00 95.75 84 SER A O 1
ATOM 699 N N . LYS A 1 85 ? -2.072 -10.498 39.468 1.00 94.75 85 LYS A N 1
ATOM 700 C CA . LYS A 1 85 ? -1.076 -10.003 40.432 1.00 94.75 85 LYS A CA 1
ATOM 701 C C . LYS A 1 85 ? -1.709 -9.164 41.550 1.00 94.75 85 LYS A C 1
ATOM 703 O O . LYS A 1 85 ? -1.106 -9.029 42.616 1.00 94.75 85 LYS A O 1
ATOM 708 N N . ALA A 1 86 ? -2.910 -8.623 41.340 1.00 94.44 86 ALA A N 1
ATOM 709 C CA . ALA A 1 86 ? -3.607 -7.775 42.301 1.00 94.44 86 ALA A CA 1
ATOM 710 C C . ALA A 1 86 ? -4.270 -8.597 43.426 1.00 94.44 86 ALA A C 1
ATOM 712 O O . ALA A 1 86 ? -5.313 -9.228 43.244 1.00 94.44 86 ALA A O 1
ATOM 713 N N . LYS A 1 87 ? -3.681 -8.563 44.628 1.00 94.94 87 LYS A N 1
ATOM 714 C CA . LYS A 1 87 ? -4.136 -9.355 45.787 1.00 94.94 87 LYS A CA 1
ATOM 715 C C . LYS A 1 87 ? -5.091 -8.595 46.705 1.00 94.94 87 LYS A C 1
ATOM 717 O O . LYS A 1 87 ? -5.940 -9.214 47.340 1.00 94.94 87 LYS A O 1
ATOM 722 N N . THR A 1 88 ? -4.976 -7.270 46.778 1.00 96.50 88 THR A N 1
ATOM 723 C CA . THR A 1 88 ? -5.816 -6.420 47.640 1.00 96.50 88 THR A CA 1
ATOM 724 C C . THR A 1 88 ? -6.875 -5.661 46.840 1.00 96.50 88 THR A C 1
ATOM 726 O O . THR A 1 88 ? -6.732 -5.460 45.635 1.00 96.50 88 THR A O 1
ATOM 729 N N . ASN A 1 89 ? -7.934 -5.187 47.505 1.00 94.88 89 ASN A N 1
ATOM 730 C CA . ASN A 1 89 ? -8.968 -4.371 46.854 1.00 94.88 89 ASN A CA 1
ATOM 731 C C . ASN A 1 89 ? -8.401 -3.072 46.259 1.00 94.88 89 ASN A C 1
ATOM 733 O O . ASN A 1 89 ? -8.822 -2.661 45.183 1.00 94.88 89 ASN A O 1
ATOM 737 N N . ILE A 1 90 ? -7.403 -2.471 46.918 1.00 95.81 90 ILE A N 1
ATOM 738 C CA . ILE A 1 90 ? -6.718 -1.266 46.426 1.00 95.81 90 ILE A CA 1
ATOM 739 C C . ILE A 1 90 ? -5.947 -1.580 45.136 1.00 95.81 90 ILE A C 1
ATOM 741 O O . ILE A 1 90 ? -6.099 -0.871 44.147 1.00 95.81 90 ILE A O 1
ATOM 745 N N . GLN A 1 91 ? -5.185 -2.680 45.109 1.00 94.75 91 GLN A N 1
ATOM 746 C CA . GLN A 1 91 ? -4.454 -3.108 43.909 1.00 94.75 91 GLN A CA 1
ATOM 747 C C . GLN A 1 91 ? -5.399 -3.450 42.752 1.00 94.75 91 GLN A C 1
ATOM 749 O O . GLN A 1 91 ? -5.102 -3.133 41.606 1.00 94.75 91 GLN A O 1
ATOM 754 N N . LYS A 1 92 ? -6.551 -4.070 43.039 1.00 95.31 92 LYS A N 1
ATOM 755 C CA . LYS A 1 92 ? -7.567 -4.376 42.022 1.00 95.31 92 LYS A CA 1
ATOM 756 C C . LYS A 1 92 ? -8.194 -3.110 41.443 1.00 95.31 92 LYS A C 1
ATOM 758 O O . LYS A 1 92 ? -8.376 -3.032 40.235 1.00 95.31 92 LYS A O 1
ATOM 763 N N . ALA A 1 93 ? -8.493 -2.117 42.282 1.00 96.56 93 ALA A N 1
ATOM 764 C CA . ALA A 1 93 ? -9.006 -0.828 41.822 1.00 96.56 93 ALA A CA 1
ATOM 765 C C . ALA A 1 93 ? -7.995 -0.111 40.910 1.00 96.56 93 ALA A C 1
ATOM 767 O O . ALA A 1 93 ? -8.369 0.346 39.833 1.00 96.56 93 ALA A O 1
ATOM 768 N N . GLN A 1 94 ? -6.713 -0.095 41.291 1.00 96.00 94 GLN A N 1
ATOM 769 C CA . GLN A 1 94 ? -5.633 0.457 40.464 1.00 96.00 94 GLN A CA 1
ATOM 770 C C . GLN A 1 94 ? -5.483 -0.295 39.135 1.00 96.00 94 GLN A C 1
ATOM 772 O O . GLN A 1 94 ? -5.414 0.332 38.083 1.00 96.00 94 GLN A O 1
ATOM 777 N N . ALA A 1 95 ? -5.502 -1.632 39.163 1.00 97.06 95 ALA A N 1
ATOM 778 C CA . ALA A 1 95 ? -5.434 -2.453 37.957 1.00 97.06 95 ALA A CA 1
ATOM 779 C C . ALA A 1 95 ? -6.596 -2.163 36.995 1.00 97.06 95 ALA A C 1
ATOM 781 O O . ALA A 1 95 ? -6.372 -1.960 35.805 1.00 97.06 95 ALA A O 1
ATOM 782 N N . ASN A 1 96 ? -7.826 -2.089 37.512 1.00 97.38 96 ASN A N 1
ATOM 783 C CA . ASN A 1 96 ? -9.002 -1.749 36.711 1.00 97.38 96 ASN A CA 1
ATOM 784 C C . ASN A 1 96 ? -8.896 -0.351 36.093 1.00 97.38 96 ASN A C 1
ATOM 786 O O . ASN A 1 96 ? -9.287 -0.173 34.944 1.00 97.38 96 ASN A O 1
ATOM 790 N N . GLN A 1 97 ? -8.343 0.623 36.818 1.00 97.94 97 GLN A N 1
ATOM 791 C CA . GLN A 1 97 ? -8.118 1.964 36.282 1.00 97.94 97 GLN A CA 1
ATOM 792 C C . GLN A 1 97 ? -7.126 1.949 35.109 1.00 97.94 97 GLN A C 1
ATOM 794 O O . GLN A 1 97 ? -7.412 2.543 34.072 1.00 97.94 97 GLN A O 1
ATOM 799 N N . THR A 1 98 ? -6.000 1.238 35.232 1.00 97.94 98 THR A N 1
ATOM 800 C CA . THR A 1 98 ? -5.033 1.075 34.131 1.00 97.94 98 THR A CA 1
ATOM 801 C C . THR A 1 98 ? -5.661 0.382 32.922 1.00 97.94 98 THR A C 1
ATOM 803 O O . THR A 1 98 ? -5.465 0.824 31.792 1.00 97.94 98 THR A O 1
ATOM 806 N N . ILE A 1 99 ? -6.445 -0.676 33.149 1.00 98.44 99 ILE A N 1
ATOM 807 C CA . ILE A 1 99 ? -7.142 -1.410 32.083 1.00 98.44 99 ILE A CA 1
ATOM 808 C C . ILE A 1 99 ? -8.137 -0.500 31.364 1.00 98.44 99 ILE A C 1
ATOM 810 O O . ILE A 1 99 ? -8.157 -0.492 30.138 1.00 98.44 99 ILE A O 1
ATOM 814 N N . TYR A 1 100 ? -8.911 0.295 32.104 1.00 98.38 100 TYR A N 1
ATOM 815 C CA . TYR A 1 100 ? -9.863 1.245 31.530 1.00 98.38 100 TYR A CA 1
ATOM 816 C C . TYR A 1 100 ? -9.162 2.280 30.637 1.00 98.38 100 TYR A C 1
ATOM 818 O O . TYR A 1 100 ? -9.551 2.478 29.492 1.00 98.38 100 TYR A O 1
ATOM 826 N N . GLN A 1 101 ? -8.064 2.873 31.112 1.00 98.44 101 GLN A N 1
ATOM 827 C CA . GLN A 1 101 ? -7.289 3.839 30.324 1.00 98.44 101 GLN A CA 1
ATOM 828 C C . GLN A 1 101 ? -6.693 3.218 29.054 1.00 98.44 101 GLN A C 1
ATOM 830 O O . GLN A 1 101 ? -6.691 3.842 27.998 1.00 98.44 101 GLN A O 1
ATOM 835 N N . ALA A 1 102 ? -6.193 1.984 29.136 1.00 98.38 102 ALA A N 1
ATOM 836 C CA . ALA A 1 102 ? -5.648 1.299 27.968 1.00 98.38 102 ALA A CA 1
ATOM 837 C C . ALA A 1 102 ? -6.750 0.876 26.986 1.00 98.38 102 ALA A C 1
ATOM 839 O O . ALA A 1 102 ? -6.531 0.883 25.775 1.00 98.38 102 ALA A O 1
ATOM 840 N N . GLN A 1 103 ? -7.942 0.553 27.492 1.00 98.44 103 GLN A N 1
ATOM 841 C CA . GLN A 1 103 ? -9.116 0.271 26.675 1.00 98.44 103 GLN A CA 1
ATOM 842 C C . GLN A 1 103 ? -9.574 1.510 25.897 1.00 98.44 103 GLN A C 1
ATOM 844 O O . GLN A 1 103 ? -9.878 1.386 24.712 1.00 98.44 103 GLN A O 1
ATOM 849 N N . ASP A 1 104 ? -9.548 2.694 26.516 1.00 98.38 104 ASP A N 1
ATOM 850 C CA . ASP A 1 104 ? -9.843 3.956 25.829 1.00 98.38 104 ASP A CA 1
ATOM 851 C C . ASP A 1 104 ? -8.881 4.193 24.652 1.00 98.38 104 ASP A C 1
ATOM 853 O O . ASP A 1 104 ? -9.320 4.540 23.556 1.00 98.38 104 ASP A O 1
ATOM 857 N N . GLU A 1 105 ? -7.578 3.933 24.818 1.00 98.56 105 GLU A N 1
ATOM 858 C CA . GLU A 1 105 ? -6.604 4.054 23.720 1.00 98.56 105 GLU A CA 1
ATOM 859 C C . GLU A 1 105 ? -6.898 3.074 22.567 1.00 98.56 105 GLU A C 1
ATOM 861 O O . GLU A 1 105 ? -6.806 3.459 21.397 1.00 98.56 105 GLU A O 1
ATOM 866 N N . ILE A 1 106 ? -7.317 1.837 22.871 1.00 98.44 106 ILE A N 1
ATOM 867 C CA . ILE A 1 106 ? -7.763 0.865 21.856 1.00 98.44 106 ILE A CA 1
ATOM 868 C C . ILE A 1 106 ? -9.020 1.359 21.134 1.00 98.44 106 ILE A C 1
ATOM 870 O O . ILE A 1 106 ? -9.085 1.277 19.909 1.00 98.44 106 ILE A O 1
ATOM 874 N N . PHE A 1 107 ? -10.011 1.881 21.858 1.00 98.31 107 PHE A N 1
ATOM 875 C CA . PHE A 1 107 ? -11.249 2.386 21.260 1.00 98.31 107 PHE A CA 1
ATOM 876 C C . PHE A 1 107 ? -11.005 3.599 20.365 1.00 98.31 107 PHE A C 1
ATOM 878 O O . PHE A 1 107 ? -11.567 3.671 19.274 1.00 98.31 107 PHE A O 1
ATOM 885 N N . ILE A 1 108 ? -10.103 4.500 20.758 1.00 97.94 108 ILE A N 1
ATOM 886 C CA . ILE A 1 108 ? -9.672 5.597 19.888 1.00 97.94 108 ILE A CA 1
ATOM 887 C C . ILE A 1 108 ? -9.002 5.033 18.628 1.00 97.94 108 ILE A C 1
ATOM 889 O O . ILE A 1 108 ? -9.327 5.466 17.524 1.00 97.94 108 ILE A O 1
ATOM 893 N N . ALA A 1 109 ? -8.110 4.044 18.757 1.00 97.44 109 ALA A N 1
ATOM 894 C CA . ALA A 1 109 ? -7.432 3.411 17.621 1.00 97.44 109 ALA A CA 1
ATOM 895 C C . ALA A 1 109 ? -8.368 2.589 16.708 1.00 97.44 109 ALA A C 1
ATOM 897 O O . ALA A 1 109 ? -8.015 2.304 15.566 1.00 97.44 109 ALA A O 1
ATOM 898 N N . GLN A 1 110 ? -9.569 2.233 17.171 1.00 97.56 110 GLN A N 1
ATOM 899 C CA . GLN A 1 110 ? -10.607 1.568 16.374 1.00 97.56 110 GLN A CA 1
ATOM 900 C C . GLN A 1 110 ? -11.439 2.525 15.507 1.00 97.56 110 GLN A C 1
ATOM 902 O O . GLN A 1 110 ? -12.269 2.057 14.727 1.00 97.56 110 GLN A O 1
ATOM 907 N N . GLY A 1 111 ? -11.226 3.841 15.615 1.00 96.56 111 GLY A N 1
ATOM 908 C CA . GLY A 1 111 ? -11.903 4.829 14.777 1.00 96.56 111 GLY A CA 1
ATOM 909 C C . GLY A 1 111 ? -11.722 4.539 13.284 1.00 96.56 111 GLY A C 1
ATOM 910 O O . GLY A 1 111 ? -10.606 4.329 12.808 1.00 96.56 111 GLY A O 1
ATOM 911 N N . SER A 1 112 ? -12.818 4.534 12.523 1.00 94.75 112 SER A N 1
ATOM 912 C CA . SER A 1 112 ? -12.767 4.238 11.086 1.00 94.75 112 SER A CA 1
ATOM 913 C C . SER A 1 112 ? -11.964 5.265 10.293 1.00 94.75 112 SER A C 1
ATOM 915 O O . SER A 1 112 ? -11.438 4.920 9.240 1.00 94.75 112 SER A O 1
ATOM 917 N N . ASP A 1 113 ? -11.850 6.498 10.794 1.00 91.62 113 ASP A N 1
ATOM 918 C CA . ASP A 1 113 ? -11.094 7.585 10.173 1.00 91.62 113 ASP A CA 1
ATOM 919 C C . ASP A 1 113 ? -9.638 7.211 9.906 1.00 91.62 113 ASP A C 1
ATOM 921 O O . ASP A 1 113 ? -9.134 7.513 8.831 1.00 91.62 113 ASP A O 1
ATOM 925 N N . TRP A 1 114 ? -8.974 6.487 10.817 1.00 92.31 114 TRP A N 1
ATOM 926 C CA . TRP A 1 114 ? -7.597 6.035 10.586 1.00 92.31 114 TRP A CA 1
ATOM 927 C C . TRP A 1 114 ? -7.506 5.248 9.277 1.00 92.31 114 TRP A C 1
ATOM 929 O O . TRP A 1 114 ? -6.724 5.570 8.389 1.00 92.31 114 TRP A O 1
ATOM 939 N N . PHE A 1 115 ? -8.376 4.251 9.132 1.00 91.56 115 PHE A N 1
ATOM 940 C CA . PHE A 1 115 ? -8.409 3.355 7.982 1.00 91.56 115 PHE A CA 1
ATOM 941 C C . PHE A 1 115 ? -8.990 3.996 6.734 1.00 91.56 115 PHE A C 1
ATOM 943 O O . PHE A 1 115 ? -8.669 3.551 5.641 1.00 91.56 115 PHE A O 1
ATOM 950 N N . TRP A 1 116 ? -9.827 5.018 6.894 1.00 86.50 116 TRP A N 1
ATOM 951 C CA . TRP A 1 116 ? -10.298 5.836 5.791 1.00 86.50 116 TRP A CA 1
ATOM 952 C C . TRP A 1 116 ? -9.139 6.628 5.186 1.00 86.50 116 TRP A C 1
ATOM 954 O O . TRP A 1 116 ? -9.000 6.627 3.975 1.00 86.50 116 TRP A O 1
ATOM 964 N N . TRP A 1 117 ? -8.279 7.250 6.001 1.00 81.31 117 TRP A N 1
ATOM 965 C CA . TRP A 1 117 ? -7.183 8.099 5.510 1.00 81.31 117 TRP A CA 1
ATOM 966 C C . TRP A 1 117 ? -5.925 7.344 5.074 1.00 81.31 117 TRP A C 1
ATOM 968 O O . TRP A 1 117 ? -5.123 7.884 4.319 1.00 81.31 117 TRP A O 1
ATOM 978 N N . TYR A 1 118 ? -5.707 6.117 5.547 1.00 76.31 118 TYR A N 1
ATOM 979 C CA . TYR A 1 118 ? -4.510 5.361 5.184 1.00 76.31 118 TYR A CA 1
ATOM 980 C C . TYR A 1 118 ? -4.549 4.859 3.742 1.00 76.31 118 TYR A C 1
ATOM 982 O O . TYR A 1 118 ? -5.268 3.913 3.449 1.00 76.31 118 TYR A O 1
ATOM 990 N N . GLY A 1 119 ? -3.701 5.398 2.866 1.00 63.47 119 GLY A N 1
ATOM 991 C CA . GLY A 1 119 ? -3.526 4.904 1.497 1.00 63.47 119 GLY A CA 1
ATOM 992 C C . GLY A 1 119 ? -4.756 5.099 0.597 1.00 63.47 119 GLY A C 1
ATOM 993 O O . GLY A 1 119 ? -5.831 5.506 1.030 1.00 63.47 119 GLY A O 1
ATOM 994 N N . GLU A 1 120 ? -4.626 4.746 -0.680 1.00 55.62 120 GLU A N 1
ATOM 995 C CA . GLU A 1 120 ? -5.649 5.022 -1.701 1.00 55.62 120 GLU A CA 1
ATOM 996 C C . GLU A 1 120 ? -7.042 4.441 -1.369 1.00 55.62 120 GLU A C 1
ATOM 998 O O . GLU A 1 120 ? -7.136 3.323 -0.843 1.00 55.62 120 GLU A O 1
ATOM 1003 N N . PRO A 1 121 ? -8.143 5.144 -1.708 1.00 49.50 121 PRO A N 1
ATOM 1004 C CA . PRO A 1 121 ? -8.211 6.329 -2.579 1.00 49.50 121 PRO A CA 1
ATOM 1005 C C . PRO A 1 121 ? -8.292 7.677 -1.837 1.00 49.50 121 PRO A C 1
ATOM 1007 O O . PRO A 1 121 ? -8.564 8.704 -2.456 1.00 49.50 121 PRO A O 1
ATOM 1010 N N . ASN A 1 122 ? -8.152 7.676 -0.514 1.00 58.47 122 ASN A N 1
ATOM 1011 C CA . ASN A 1 122 ? -8.377 8.842 0.333 1.00 58.47 122 ASN A CA 1
ATOM 1012 C C . ASN A 1 122 ? -7.043 9.356 0.890 1.00 58.47 122 ASN A C 1
ATOM 1014 O O . ASN A 1 122 ? -6.149 8.571 1.181 1.00 58.47 122 ASN A O 1
ATOM 1018 N N . GLU A 1 123 ? -6.932 10.670 1.075 1.00 55.44 123 GLU A N 1
ATOM 1019 C CA . GLU A 1 123 ? -5.791 11.313 1.734 1.00 55.44 123 GLU A CA 1
ATOM 1020 C C . GLU A 1 123 ? -6.303 12.327 2.753 1.00 55.44 123 GLU A C 1
ATOM 1022 O O . GLU A 1 123 ? -7.311 13.001 2.523 1.00 55.44 123 GLU A O 1
ATOM 1027 N N . SER A 1 124 ? -5.623 12.440 3.890 1.00 63.91 124 SER A N 1
ATOM 1028 C CA . SER A 1 124 ? -5.987 13.429 4.911 1.00 63.91 124 SER A CA 1
ATOM 1029 C C . SER A 1 124 ? -5.372 14.808 4.649 1.00 63.91 124 SER A C 1
ATOM 1031 O O . SER A 1 124 ? -5.714 15.775 5.328 1.00 63.91 124 SER A O 1
ATOM 1033 N N . GLY A 1 125 ? -4.400 14.903 3.729 1.00 49.72 125 GLY A N 1
ATOM 1034 C CA . GLY A 1 125 ? -3.521 16.070 3.577 1.00 49.72 125 GLY A CA 1
ATOM 1035 C C . GLY A 1 125 ? -2.517 16.238 4.729 1.00 49.72 125 GLY A C 1
ATOM 1036 O O . GLY A 1 125 ? -1.773 17.217 4.779 1.00 49.72 125 GLY A O 1
ATOM 1037 N N . SER A 1 126 ? -2.490 15.306 5.686 1.00 64.12 126 SER A N 1
ATOM 1038 C CA . SER A 1 126 ? -1.613 15.299 6.864 1.00 64.12 126 SER A CA 1
ATOM 1039 C C . SER A 1 126 ? -1.320 13.866 7.329 1.00 64.12 126 SER A C 1
ATOM 1041 O O . SER A 1 126 ? -1.277 13.580 8.527 1.00 64.12 126 SER A O 1
ATOM 1043 N N . ASP A 1 127 ? -1.085 12.958 6.378 1.00 65.94 127 ASP A N 1
ATOM 1044 C CA . ASP A 1 127 ? -1.026 11.511 6.634 1.00 65.94 127 ASP A CA 1
ATOM 1045 C C . ASP A 1 127 ? 0.089 11.122 7.611 1.00 65.94 127 ASP A C 1
ATOM 1047 O O . ASP A 1 127 ? -0.075 10.204 8.405 1.00 65.94 127 ASP A O 1
ATOM 1051 N N . ILE A 1 128 ? 1.197 11.872 7.636 1.00 67.00 128 ILE A N 1
ATOM 1052 C CA . ILE A 1 128 ? 2.289 11.684 8.606 1.00 67.00 128 ILE A CA 1
ATOM 1053 C C . ILE A 1 128 ? 1.802 11.922 10.042 1.00 67.00 128 ILE A C 1
ATOM 1055 O O . ILE A 1 128 ? 2.187 11.197 10.961 1.00 67.00 128 ILE A O 1
ATOM 1059 N N . ILE A 1 129 ? 0.965 12.942 10.246 1.00 73.62 129 ILE A N 1
ATOM 1060 C CA . ILE A 1 129 ? 0.425 13.287 11.564 1.00 73.62 129 ILE A CA 1
ATOM 1061 C C . ILE A 1 129 ? -0.618 12.249 11.967 1.00 73.62 129 ILE A C 1
ATOM 1063 O O . ILE A 1 129 ? -0.546 11.733 13.080 1.00 73.62 129 ILE A O 1
ATOM 1067 N N . PHE A 1 130 ? -1.539 11.900 11.063 1.00 82.00 130 PHE A N 1
ATOM 1068 C CA . PHE A 1 130 ? -2.513 10.832 11.301 1.00 82.00 130 PHE A CA 1
ATOM 1069 C C . PHE A 1 130 ? -1.821 9.518 11.661 1.00 82.00 130 PHE A C 1
ATOM 1071 O O . PHE A 1 130 ? -2.177 8.888 12.656 1.00 82.00 130 PHE A O 1
ATOM 1078 N N . ASP A 1 131 ? -0.769 9.165 10.925 1.00 85.00 131 ASP A N 1
ATOM 1079 C CA . ASP A 1 131 ? 0.010 7.966 11.179 1.00 85.00 131 ASP A CA 1
ATOM 1080 C C . ASP A 1 131 ? 0.707 7.979 12.540 1.00 85.00 131 ASP A C 1
ATOM 1082 O O . ASP A 1 131 ? 0.660 7.009 13.303 1.00 85.00 131 ASP A O 1
ATOM 1086 N N . TYR A 1 132 ? 1.353 9.098 12.861 1.00 84.88 132 TYR A N 1
ATOM 1087 C CA . TYR A 1 132 ? 1.994 9.281 14.151 1.00 84.88 132 TYR A CA 1
ATOM 1088 C C . TYR A 1 132 ? 0.991 9.145 15.297 1.00 84.88 132 TYR A C 1
ATOM 1090 O O . TYR A 1 132 ? 1.284 8.440 16.264 1.00 84.88 132 TYR A O 1
ATOM 1098 N N . LEU A 1 133 ? -0.174 9.790 15.183 1.00 93.62 133 LEU A N 1
ATOM 1099 C CA . LEU A 1 133 ? -1.221 9.764 16.199 1.00 93.62 133 LEU A CA 1
ATOM 1100 C C . LEU A 1 133 ? -1.777 8.354 16.382 1.00 93.62 133 LEU A C 1
ATOM 1102 O O . LEU A 1 133 ? -1.828 7.887 17.517 1.00 93.62 133 LEU A O 1
ATOM 1106 N N . PHE A 1 134 ? -2.117 7.654 15.299 1.00 96.06 134 PHE A N 1
ATOM 1107 C CA . PHE A 1 134 ? -2.583 6.269 15.359 1.00 96.06 134 PHE A CA 1
ATOM 1108 C C . PHE A 1 134 ? -1.571 5.368 16.073 1.00 96.06 134 PHE A C 1
ATOM 1110 O O . PHE A 1 134 ? -1.906 4.702 17.055 1.00 96.06 134 PHE A O 1
ATOM 1117 N N . ARG A 1 135 ? -0.300 5.391 15.650 1.00 94.81 135 ARG A N 1
ATOM 1118 C CA . ARG A 1 135 ? 0.743 4.587 16.302 1.00 94.81 135 ARG A CA 1
ATOM 1119 C C . ARG A 1 135 ? 0.972 5.001 17.750 1.00 94.81 135 ARG A C 1
ATOM 1121 O O . ARG A 1 135 ? 1.261 4.142 18.575 1.00 94.81 135 ARG A O 1
ATOM 1128 N N . GLU A 1 136 ? 0.850 6.283 18.081 1.00 97.19 136 GLU A N 1
ATOM 1129 C CA . GLU A 1 136 ? 0.975 6.764 19.459 1.00 97.19 136 GLU A CA 1
ATOM 1130 C C . GLU A 1 136 ? -0.133 6.201 20.358 1.00 97.19 136 GLU A C 1
ATOM 1132 O O . GLU A 1 136 ? 0.175 5.791 21.477 1.00 97.19 136 GLU A O 1
ATOM 1137 N N . ARG A 1 137 ? -1.371 6.062 19.855 1.00 98.12 137 ARG A N 1
ATOM 1138 C CA . ARG A 1 137 ? -2.453 5.361 20.575 1.00 98.12 137 ARG A CA 1
ATOM 1139 C C . ARG A 1 137 ? -2.074 3.923 20.899 1.00 98.12 137 ARG A C 1
ATOM 1141 O O . ARG A 1 137 ? -2.190 3.490 22.042 1.00 98.12 137 ARG A O 1
ATOM 1148 N N . LEU A 1 138 ? -1.516 3.204 19.925 1.00 98.44 138 LEU A N 1
ATOM 1149 C CA . LEU A 1 138 ? -1.049 1.834 20.150 1.00 98.44 138 LEU A CA 1
ATOM 1150 C C . LEU A 1 138 ? 0.108 1.782 21.160 1.00 98.44 138 LEU A C 1
ATOM 1152 O O . LEU A 1 138 ? 0.102 0.947 22.061 1.00 98.44 138 LEU A O 1
ATOM 1156 N N . ARG A 1 139 ? 1.078 2.704 21.076 1.00 97.94 139 ARG A N 1
ATOM 1157 C CA . ARG A 1 139 ? 2.198 2.792 22.034 1.00 97.94 139 ARG A CA 1
ATOM 1158 C C . ARG A 1 139 ? 1.730 3.095 23.458 1.00 97.94 139 ARG A C 1
ATOM 1160 O O . ARG A 1 139 ? 2.308 2.559 24.404 1.00 97.94 139 ARG A O 1
ATOM 1167 N N . ASN A 1 140 ? 0.695 3.918 23.628 1.00 98.50 140 ASN A N 1
ATOM 1168 C CA . ASN A 1 140 ? 0.152 4.260 24.943 1.00 98.50 140 ASN A CA 1
ATOM 1169 C C . ASN A 1 140 ? -0.343 3.035 25.710 1.00 98.50 140 ASN A C 1
ATOM 1171 O O . ASN A 1 140 ? -0.109 2.958 26.915 1.00 98.50 140 ASN A O 1
ATOM 1175 N N . VAL A 1 141 ? -0.920 2.044 25.024 1.00 98.56 141 VAL A N 1
ATOM 1176 C CA . VAL A 1 141 ? -1.317 0.768 25.639 1.00 98.56 141 VAL A CA 1
ATOM 1177 C C . VAL A 1 141 ? -0.120 0.113 26.338 1.00 98.56 141 VAL A C 1
ATOM 1179 O O . VAL A 1 141 ? -0.186 -0.186 27.528 1.00 98.56 141 VAL A O 1
ATOM 1182 N N . TYR A 1 142 ? 1.016 -0.030 25.650 1.00 98.25 142 TYR A N 1
ATOM 1183 C CA . TYR A 1 142 ? 2.229 -0.613 26.240 1.00 98.25 142 TYR A CA 1
ATOM 1184 C C . TYR A 1 142 ? 2.776 0.229 27.399 1.00 98.25 142 TYR A C 1
ATOM 1186 O O . TYR A 1 142 ? 3.161 -0.326 28.430 1.00 98.25 142 TYR A O 1
ATOM 1194 N N . ARG A 1 143 ? 2.765 1.565 27.275 1.00 98.38 143 ARG A N 1
ATOM 1195 C CA . ARG A 1 143 ? 3.223 2.473 28.343 1.00 98.38 143 ARG A CA 1
ATOM 1196 C C . ARG A 1 143 ? 2.383 2.343 29.611 1.00 98.38 143 ARG A C 1
ATOM 1198 O O . ARG A 1 143 ? 2.954 2.282 30.697 1.00 98.38 143 ARG A O 1
ATOM 1205 N N . LEU A 1 144 ? 1.060 2.242 29.482 1.00 98.12 144 LEU A N 1
ATOM 1206 C CA . LEU A 1 144 ? 0.142 2.077 30.615 1.00 98.12 144 LEU A CA 1
ATOM 1207 C C . LEU A 1 144 ? 0.410 0.778 31.387 1.00 98.12 144 LEU A C 1
ATOM 1209 O O . LEU A 1 144 ? 0.371 0.774 32.615 1.00 98.12 144 LEU A O 1
ATOM 1213 N N . PHE A 1 145 ? 0.774 -0.300 30.690 1.00 97.44 145 PHE A N 1
ATOM 1214 C CA . PHE A 1 145 ? 1.187 -1.562 31.314 1.00 97.44 145 PHE A CA 1
ATOM 1215 C C . PHE A 1 145 ? 2.682 -1.635 31.653 1.00 97.44 145 PHE A C 1
ATOM 1217 O O . PHE A 1 145 ? 3.161 -2.696 32.053 1.00 97.44 145 PHE A O 1
ATOM 1224 N N . THR A 1 146 ? 3.437 -0.537 31.506 1.00 96.44 146 THR A N 1
ATOM 1225 C CA . THR A 1 146 ? 4.900 -0.492 31.717 1.00 96.44 146 THR A CA 1
ATOM 1226 C C . THR A 1 146 ? 5.634 -1.609 30.956 1.00 96.44 146 THR A C 1
ATOM 1228 O O . THR A 1 146 ? 6.597 -2.201 31.440 1.00 96.44 146 THR A O 1
ATOM 1231 N N . SER A 1 147 ? 5.139 -1.942 29.764 1.00 95.19 147 SER A N 1
ATOM 1232 C CA . SER A 1 147 ? 5.686 -2.990 28.905 1.00 95.19 147 SER A CA 1
ATOM 1233 C C . SER A 1 147 ? 6.559 -2.386 27.801 1.00 95.19 147 SER A C 1
ATOM 1235 O O . SER A 1 147 ? 6.313 -1.251 27.382 1.00 95.19 147 SER A O 1
ATOM 1237 N N . PRO A 1 148 ? 7.580 -3.113 27.308 1.00 90.50 148 PRO A N 1
ATOM 1238 C CA . PRO A 1 148 ? 8.375 -2.662 26.172 1.00 90.50 148 PRO A CA 1
ATOM 1239 C C . PRO A 1 148 ? 7.489 -2.394 24.955 1.00 90.50 148 PRO A C 1
ATOM 1241 O O . PRO A 1 148 ? 6.635 -3.210 24.609 1.00 90.50 148 PRO A O 1
ATOM 1244 N N . ILE A 1 149 ? 7.707 -1.252 24.309 1.00 90.75 149 ILE A N 1
ATOM 1245 C CA . ILE A 1 149 ? 7.006 -0.888 23.078 1.00 90.75 149 ILE A CA 1
ATOM 1246 C C . ILE A 1 149 ? 7.632 -1.683 21.924 1.00 90.75 149 ILE A C 1
ATOM 1248 O O . ILE A 1 149 ? 8.846 -1.589 21.741 1.00 90.75 149 ILE A O 1
ATOM 1252 N N . PRO A 1 150 ? 6.849 -2.426 21.124 1.00 81.25 150 PRO A N 1
ATOM 1253 C CA . PRO A 1 150 ? 7.379 -3.116 19.954 1.00 81.25 150 PRO A CA 1
ATOM 1254 C C . PRO A 1 150 ? 7.998 -2.158 18.927 1.00 81.25 150 PRO A C 1
ATOM 1256 O O . PRO A 1 150 ? 7.382 -1.156 18.559 1.00 81.25 150 PRO A O 1
ATOM 1259 N N . ASP A 1 151 ? 9.174 -2.507 18.395 1.00 76.81 151 ASP A N 1
ATOM 1260 C CA . ASP A 1 151 ? 9.939 -1.649 17.472 1.00 76.81 151 ASP A CA 1
ATOM 1261 C C . ASP A 1 151 ? 9.160 -1.248 16.217 1.00 76.81 151 ASP A C 1
ATOM 1263 O O . ASP A 1 151 ? 9.314 -0.136 15.708 1.00 76.81 151 ASP A O 1
ATOM 1267 N N . TYR A 1 152 ? 8.269 -2.123 15.744 1.00 75.19 152 TYR A N 1
ATOM 1268 C CA . TYR A 1 152 ? 7.447 -1.859 14.566 1.00 75.19 152 TYR A CA 1
ATOM 1269 C C . TYR A 1 152 ? 6.538 -0.627 14.740 1.00 75.19 152 TYR A C 1
ATOM 1271 O O . TYR A 1 152 ? 6.236 0.045 13.760 1.00 75.19 152 TYR A O 1
ATOM 1279 N N . LEU A 1 153 ? 6.159 -0.262 15.974 1.00 85.25 153 LEU A N 1
ATOM 1280 C CA . LEU A 1 153 ? 5.364 0.943 16.247 1.00 85.25 153 LEU A CA 1
ATOM 1281 C C . LEU A 1 153 ? 6.177 2.240 16.138 1.00 85.25 153 LEU A C 1
ATOM 1283 O O . LEU A 1 153 ? 5.594 3.327 16.100 1.00 85.25 153 LEU A O 1
ATOM 1287 N N . ASN A 1 154 ? 7.507 2.169 16.080 1.00 78.38 154 ASN A N 1
ATOM 1288 C CA . ASN A 1 154 ? 8.367 3.341 15.897 1.00 78.38 154 ASN A CA 1
ATOM 1289 C C . ASN A 1 154 ? 8.556 3.704 14.419 1.00 78.38 154 ASN A C 1
ATOM 1291 O O . ASN A 1 154 ? 9.010 4.804 14.109 1.00 78.38 154 ASN A O 1
ATOM 1295 N N . ILE A 1 155 ? 8.157 2.818 13.508 1.00 73.94 155 ILE A N 1
ATOM 1296 C CA . ILE A 1 155 ? 8.303 2.992 12.066 1.00 73.94 155 ILE A CA 1
ATOM 1297 C C . ILE A 1 155 ? 6.962 3.488 11.498 1.00 73.94 155 ILE A C 1
ATOM 1299 O O . ILE A 1 155 ? 5.928 2.895 11.808 1.00 73.94 155 ILE A O 1
ATOM 1303 N N . PRO A 1 156 ? 6.935 4.570 10.695 1.00 76.25 156 PRO A N 1
ATOM 1304 C CA . PRO A 1 156 ? 5.709 5.018 10.036 1.00 76.25 156 PRO A CA 1
ATOM 1305 C C . PRO A 1 156 ? 5.100 3.938 9.137 1.00 76.25 156 PRO A C 1
ATOM 1307 O O . PRO A 1 156 ? 5.841 3.231 8.451 1.00 76.25 156 PRO A O 1
ATOM 1310 N N . LEU A 1 157 ? 3.767 3.818 9.092 1.00 73.62 157 LEU A N 1
ATOM 1311 C CA . LEU A 1 157 ? 3.122 2.760 8.298 1.00 73.62 157 LEU A CA 1
ATOM 1312 C C . LEU A 1 157 ? 3.356 2.937 6.799 1.00 73.62 157 LEU A C 1
ATOM 1314 O O . LEU A 1 157 ? 3.607 1.952 6.110 1.00 73.62 157 LEU A O 1
ATOM 1318 N N . ILE A 1 158 ? 3.353 4.181 6.312 1.00 62.19 158 ILE A N 1
ATOM 1319 C CA . ILE A 1 158 ? 3.644 4.483 4.902 1.00 62.19 158 ILE A CA 1
ATOM 1320 C C . ILE A 1 158 ? 5.042 3.995 4.507 1.00 62.19 158 ILE A C 1
ATOM 1322 O O . ILE A 1 158 ? 5.245 3.411 3.450 1.00 62.19 158 ILE A O 1
ATOM 1326 N N . SER A 1 159 ? 5.975 4.072 5.458 1.00 54.84 159 SER A N 1
ATOM 1327 C CA . SER A 1 159 ? 7.336 3.591 5.295 1.00 54.84 159 SER A CA 1
ATOM 1328 C C . SER A 1 159 ? 7.456 2.069 5.329 1.00 54.84 159 SER A C 1
ATOM 1330 O O . SER A 1 159 ? 8.550 1.571 5.104 1.00 54.84 159 SER A O 1
ATOM 1332 N N . MET A 1 160 ? 6.411 1.311 5.655 1.00 55.78 160 MET A N 1
ATOM 1333 C CA . MET A 1 160 ? 6.447 -0.153 5.607 1.00 55.78 160 MET A CA 1
ATOM 1334 C C . MET A 1 160 ? 5.969 -0.719 4.271 1.00 55.78 160 MET A C 1
ATOM 1336 O O . MET A 1 160 ? 6.314 -1.853 3.941 1.00 55.78 160 MET A O 1
ATOM 1340 N N . VAL A 1 161 ? 5.220 0.050 3.479 1.00 53.28 161 VAL A N 1
ATOM 1341 C CA . VAL A 1 161 ? 4.733 -0.409 2.177 1.00 53.28 161 VAL A CA 1
ATOM 1342 C C . VAL A 1 161 ? 5.806 -0.178 1.117 1.00 53.28 161 VAL A C 1
ATOM 1344 O O . VAL A 1 161 ? 6.219 0.941 0.829 1.00 53.28 161 VAL A O 1
ATOM 1347 N N . GLY A 1 162 ? 6.306 -1.275 0.548 1.00 54.12 162 GLY A N 1
ATOM 1348 C CA . GLY A 1 162 ? 7.334 -1.237 -0.490 1.00 54.12 162 GLY A CA 1
ATOM 1349 C C . GLY A 1 162 ? 8.769 -1.054 0.016 1.00 54.12 162 GLY A C 1
ATOM 1350 O O . GLY A 1 162 ? 9.672 -0.996 -0.815 1.00 54.12 162 GLY A O 1
ATOM 1351 N N . LYS A 1 163 ? 9.027 -1.013 1.334 1.00 53.78 163 LYS A N 1
ATOM 1352 C CA . LYS A 1 163 ? 10.408 -1.111 1.830 1.00 53.78 163 LYS A CA 1
ATOM 1353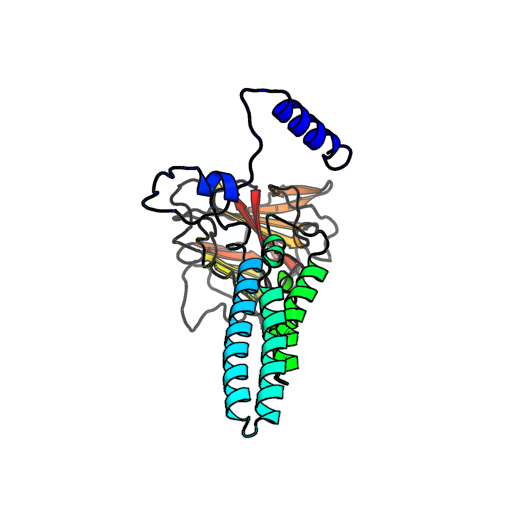 C C . LYS A 1 163 ? 10.960 -2.524 1.624 1.00 53.78 163 LYS A C 1
ATOM 1355 O O . LYS A 1 163 ? 10.236 -3.502 1.825 1.00 53.78 163 LYS A O 1
ATOM 1360 N N . PRO A 1 164 ? 12.244 -2.646 1.262 1.00 54.91 164 PRO A N 1
ATOM 1361 C CA . PRO A 1 164 ? 12.885 -3.941 1.153 1.00 5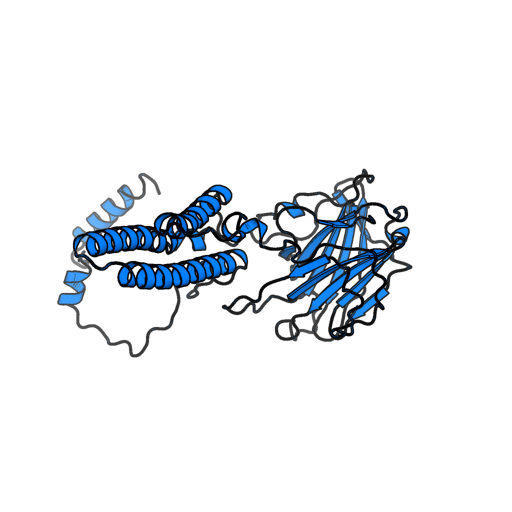4.91 164 PRO A CA 1
ATOM 1362 C C . PRO A 1 164 ? 12.914 -4.628 2.525 1.00 54.91 164 PRO A C 1
ATOM 1364 O O . PRO A 1 164 ? 13.479 -4.107 3.485 1.00 54.91 164 PRO A O 1
ATOM 1367 N N . LEU A 1 165 ? 12.293 -5.806 2.609 1.00 57.56 165 LEU A N 1
ATOM 1368 C CA . LEU A 1 165 ? 12.366 -6.723 3.747 1.00 57.56 165 LEU A CA 1
ATOM 1369 C C . LEU A 1 165 ? 13.801 -7.230 3.952 1.00 57.56 165 LEU A C 1
ATOM 1371 O O . LEU A 1 165 ? 14.206 -7.523 5.074 1.00 57.56 165 LEU A O 1
ATOM 1375 N N . ARG A 1 166 ? 14.568 -7.311 2.863 1.00 74.94 166 ARG A N 1
ATOM 1376 C CA . ARG A 1 166 ? 15.990 -7.656 2.855 1.00 74.94 166 ARG A CA 1
ATOM 1377 C C . ARG A 1 166 ? 16.738 -6.666 1.973 1.00 74.94 166 ARG A C 1
ATOM 1379 O O . ARG A 1 166 ? 16.266 -6.368 0.881 1.00 74.94 166 ARG A O 1
ATOM 1386 N N . GLN A 1 167 ? 17.877 -6.166 2.442 1.00 79.69 167 GLN A N 1
ATOM 1387 C CA . GLN A 1 167 ? 18.795 -5.357 1.634 1.00 79.69 167 GLN A CA 1
ATOM 1388 C C . GLN A 1 167 ? 19.746 -6.258 0.846 1.00 79.69 167 GLN A C 1
ATOM 1390 O O . GLN A 1 167 ? 19.949 -7.413 1.217 1.00 79.69 167 GLN A O 1
ATOM 1395 N N . VAL A 1 168 ? 20.335 -5.720 -0.221 1.00 84.31 168 VAL A N 1
ATOM 1396 C CA . VAL A 1 168 ? 21.422 -6.403 -0.933 1.00 84.31 168 VAL A CA 1
ATOM 1397 C C . VAL A 1 168 ? 22.593 -6.588 0.037 1.00 84.31 168 VAL A C 1
ATOM 1399 O O . VAL A 1 168 ? 22.979 -5.641 0.718 1.00 84.31 168 VAL A O 1
ATOM 1402 N N . SER A 1 169 ? 23.130 -7.804 0.122 1.00 83.38 169 SER A N 1
ATOM 1403 C CA . SER A 1 169 ? 24.254 -8.156 1.006 1.00 83.38 169 SER A CA 1
ATOM 1404 C C . SER A 1 169 ? 25.534 -8.525 0.253 1.00 83.38 169 SER A C 1
ATOM 1406 O O . SER A 1 169 ? 26.546 -8.828 0.880 1.00 83.38 169 SER A O 1
ATOM 1408 N N . GLY A 1 170 ? 25.498 -8.519 -1.081 1.00 87.19 170 GLY A N 1
ATOM 1409 C CA . GLY A 1 170 ? 26.646 -8.771 -1.946 1.00 87.19 170 GLY A CA 1
ATOM 1410 C C . GLY A 1 170 ? 26.233 -8.985 -3.400 1.00 87.19 170 GLY A C 1
ATOM 1411 O O . GLY A 1 170 ? 25.050 -8.909 -3.741 1.00 87.19 170 GLY A O 1
ATOM 1412 N N . TYR A 1 171 ? 27.209 -9.276 -4.263 1.00 92.38 171 TYR A N 1
ATOM 1413 C CA . TYR A 1 171 ? 26.925 -9.567 -5.665 1.00 92.38 171 TYR A CA 1
ATOM 1414 C C . TYR A 1 171 ? 26.089 -10.829 -5.851 1.00 92.38 171 TYR A C 1
ATOM 1416 O O . TYR A 1 171 ? 26.249 -11.824 -5.141 1.00 92.38 171 TYR A O 1
ATOM 1424 N N . ILE A 1 172 ? 25.249 -10.789 -6.882 1.00 92.69 172 ILE A N 1
ATOM 1425 C CA . ILE A 1 172 ? 24.473 -11.933 -7.357 1.00 92.69 172 ILE A CA 1
ATOM 1426 C C . ILE A 1 172 ? 24.777 -12.211 -8.830 1.00 92.69 172 ILE A C 1
ATOM 1428 O O . ILE A 1 172 ? 25.061 -11.303 -9.610 1.00 92.69 172 ILE A O 1
ATOM 1432 N N . CYS A 1 173 ? 24.732 -13.481 -9.216 1.00 92.81 173 CYS A N 1
ATOM 1433 C CA . CYS A 1 173 ? 24.878 -13.912 -10.606 1.00 92.81 173 CYS A CA 1
ATOM 1434 C C . CYS A 1 173 ? 23.893 -15.060 -10.881 1.00 92.81 173 CYS A C 1
ATOM 1436 O O . CYS A 1 173 ? 24.325 -16.200 -11.054 1.00 92.81 173 CYS A O 1
ATOM 1438 N N . PRO A 1 174 ? 22.576 -14.788 -10.806 1.00 93.38 174 PRO A N 1
ATOM 1439 C CA . PRO A 1 174 ? 21.566 -15.819 -10.985 1.00 93.38 174 PRO A CA 1
ATOM 1440 C C . PRO A 1 174 ? 21.511 -16.286 -12.441 1.00 93.38 174 PRO A C 1
ATOM 1442 O O . PRO A 1 174 ? 21.755 -15.516 -13.376 1.00 93.38 174 PRO A O 1
ATOM 1445 N N . THR A 1 175 ? 21.146 -17.547 -12.632 1.00 93.62 175 THR A N 1
ATOM 1446 C CA . THR A 1 175 ? 20.812 -18.112 -13.937 1.00 93.62 175 THR A CA 1
ATOM 1447 C C . THR A 1 175 ? 19.426 -17.626 -14.346 1.00 93.62 175 THR A C 1
ATOM 1449 O O . THR A 1 175 ? 18.456 -17.883 -13.644 1.00 93.62 175 THR A O 1
ATOM 1452 N N . ILE A 1 176 ? 19.313 -16.962 -15.498 1.00 95.06 176 ILE A N 1
ATOM 1453 C CA . ILE A 1 176 ? 18.037 -16.421 -15.983 1.00 95.06 176 ILE A CA 1
ATOM 1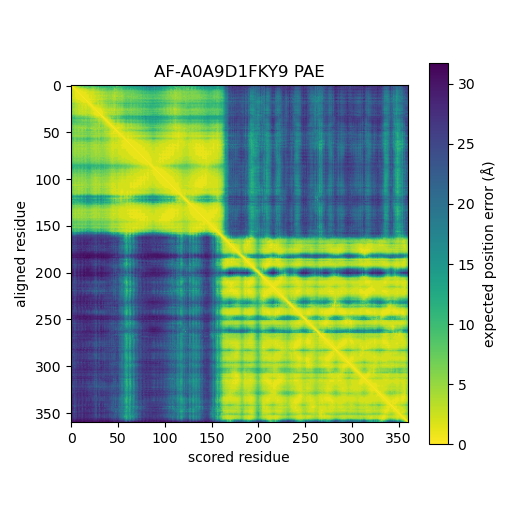454 C C . ILE A 1 176 ? 17.269 -17.503 -16.747 1.00 95.06 176 ILE A C 1
ATOM 1456 O O . ILE A 1 176 ? 17.456 -17.692 -17.950 1.00 95.06 176 ILE A O 1
ATOM 1460 N N . ASP A 1 177 ? 16.404 -18.240 -16.053 1.00 93.50 177 ASP A N 1
ATOM 1461 C CA . ASP A 1 177 ? 15.595 -19.307 -16.661 1.00 93.50 177 ASP A CA 1
ATOM 1462 C C . ASP A 1 177 ? 14.126 -19.343 -16.218 1.00 93.50 177 ASP A C 1
ATOM 1464 O O . ASP A 1 177 ? 13.336 -20.138 -16.756 1.00 93.50 177 ASP A O 1
ATOM 1468 N N . GLY A 1 178 ? 13.751 -18.441 -15.309 1.00 91.25 178 GLY A N 1
ATOM 1469 C CA . GLY A 1 178 ? 12.395 -18.221 -14.833 1.00 91.25 178 GLY A CA 1
ATOM 1470 C C . GLY A 1 178 ? 11.900 -19.307 -13.882 1.00 91.25 178 GLY A C 1
ATOM 1471 O O . GLY A 1 178 ? 10.693 -19.366 -13.641 1.00 91.25 178 GLY A O 1
ATOM 1472 N N . ILE A 1 179 ? 12.777 -20.190 -13.393 1.00 90.44 179 ILE A N 1
ATOM 1473 C CA . ILE A 1 179 ? 12.417 -21.324 -12.532 1.00 90.44 179 ILE A CA 1
ATOM 1474 C C . ILE A 1 179 ? 12.655 -20.959 -11.068 1.00 90.44 179 ILE A C 1
ATOM 1476 O O . ILE A 1 179 ? 13.768 -20.616 -10.668 1.00 90.44 179 ILE A O 1
ATOM 1480 N N . GLU A 1 180 ? 11.620 -21.106 -10.241 1.00 83.38 180 GLU A N 1
ATOM 1481 C CA . GLU A 1 180 ? 11.744 -20.898 -8.799 1.00 83.38 180 GLU A CA 1
ATOM 1482 C C . GLU A 1 180 ? 12.506 -22.069 -8.160 1.00 83.38 180 GLU A C 1
ATOM 1484 O O . GLU A 1 180 ? 12.074 -23.225 -8.202 1.00 83.38 180 GLU A O 1
ATOM 1489 N N . ARG A 1 181 ? 13.667 -21.776 -7.566 1.00 77.88 181 ARG A N 1
ATOM 1490 C CA . ARG A 1 181 ? 14.497 -22.751 -6.847 1.00 77.88 181 ARG A CA 1
ATOM 1491 C C . ARG A 1 181 ? 14.325 -22.556 -5.340 1.00 77.88 181 ARG A C 1
ATOM 1493 O O . ARG A 1 181 ? 14.196 -21.436 -4.867 1.00 77.88 181 ARG A O 1
ATOM 1500 N N . GLY A 1 182 ? 14.289 -23.664 -4.595 1.00 63.09 182 GLY A N 1
ATOM 1501 C CA . GLY A 1 182 ? 14.117 -23.667 -3.136 1.00 63.09 182 GLY A CA 1
ATOM 1502 C C . GLY A 1 182 ? 15.356 -23.192 -2.355 1.00 63.09 182 GLY A C 1
ATOM 1503 O O . GLY A 1 182 ? 16.117 -22.364 -2.820 1.00 63.09 182 GLY A O 1
ATOM 1504 N N . VAL A 1 183 ? 15.575 -23.765 -1.164 1.00 47.00 183 VAL A N 1
ATOM 1505 C CA . VAL A 1 183 ? 16.475 -23.313 -0.067 1.00 47.00 183 VAL A CA 1
ATOM 1506 C C . VAL A 1 183 ? 17.917 -22.898 -0.446 1.00 47.00 183 VAL A C 1
ATOM 1508 O O . VAL A 1 183 ? 18.541 -22.167 0.313 1.00 47.00 183 VAL A O 1
ATOM 1511 N N . LEU A 1 184 ? 18.451 -23.318 -1.595 1.00 57.53 184 LEU A N 1
ATOM 1512 C CA . LEU A 1 184 ? 19.729 -22.845 -2.147 1.00 57.53 184 LEU A CA 1
ATOM 1513 C C . LEU A 1 184 ? 19.438 -21.886 -3.310 1.00 57.53 184 LEU A C 1
ATOM 1515 O O . LEU A 1 184 ? 19.630 -22.237 -4.475 1.00 57.53 184 LEU A O 1
ATOM 1519 N N . ASP A 1 185 ? 18.880 -20.721 -2.984 1.00 73.75 185 ASP A N 1
ATOM 1520 C CA . ASP A 1 185 ? 18.448 -19.732 -3.972 1.00 73.75 185 ASP A CA 1
ATOM 1521 C C . ASP A 1 185 ? 19.635 -18.839 -4.376 1.00 73.75 185 ASP A C 1
ATOM 1523 O O . ASP A 1 185 ? 20.270 -18.204 -3.534 1.00 73.75 185 ASP A O 1
ATOM 1527 N N . GLU A 1 186 ? 19.918 -18.747 -5.676 1.00 84.75 186 GLU A N 1
ATOM 1528 C CA . GLU A 1 186 ? 20.950 -17.863 -6.250 1.00 84.75 186 GLU A CA 1
ATOM 1529 C C . GLU A 1 186 ? 20.671 -16.373 -5.958 1.00 84.75 186 GLU A C 1
ATOM 1531 O O . GLU A 1 186 ? 21.553 -15.520 -6.078 1.00 84.75 186 GLU A O 1
ATOM 1536 N N . TRP A 1 187 ? 19.447 -16.065 -5.521 1.00 89.50 187 TRP A N 1
ATOM 1537 C CA . TRP A 1 187 ? 18.997 -14.752 -5.076 1.00 89.50 187 TRP A CA 1
ATOM 1538 C C . TRP A 1 187 ? 19.188 -14.504 -3.566 1.00 89.50 187 TRP A C 1
ATOM 1540 O O . TRP A 1 187 ? 18.655 -13.526 -3.048 1.00 89.50 187 TRP A O 1
ATOM 1550 N N . GLU A 1 188 ? 19.916 -15.339 -2.816 1.00 85.69 188 GLU A N 1
ATOM 1551 C CA . GLU A 1 188 ? 20.087 -15.183 -1.357 1.00 85.69 188 GLU A CA 1
ATOM 1552 C C . GLU A 1 188 ? 20.647 -13.807 -0.951 1.00 85.69 188 GLU A C 1
ATOM 1554 O O . GLU A 1 188 ? 20.119 -13.181 -0.031 1.00 85.69 188 GLU A O 1
ATOM 1559 N N . ASN A 1 189 ? 21.641 -13.298 -1.686 1.00 87.75 189 ASN A N 1
ATOM 1560 C CA . ASN A 1 189 ? 22.279 -12.005 -1.404 1.00 87.75 189 ASN A CA 1
ATOM 1561 C C . ASN A 1 189 ? 21.533 -10.790 -1.979 1.00 87.75 189 ASN A C 1
ATOM 1563 O O . ASN A 1 189 ? 22.005 -9.656 -1.869 1.00 87.75 189 ASN A O 1
ATOM 1567 N N . SER A 1 190 ? 20.386 -10.998 -2.626 1.00 89.88 190 SER A N 1
ATOM 1568 C CA . SER A 1 190 ? 19.634 -9.914 -3.251 1.00 89.88 190 SER A CA 1
ATOM 1569 C C . SER A 1 190 ? 18.832 -9.117 -2.220 1.00 89.88 190 SER A C 1
ATOM 1571 O O . SER A 1 190 ? 18.372 -9.646 -1.204 1.00 89.88 190 SER A O 1
ATOM 1573 N N . GLY A 1 191 ? 18.513 -7.873 -2.555 1.00 89.31 191 GLY A N 1
ATOM 1574 C CA . GLY A 1 191 ? 17.412 -7.174 -1.919 1.00 89.31 191 GLY A CA 1
ATOM 1575 C C . GLY A 1 191 ? 16.081 -7.865 -2.225 1.00 89.31 191 GLY A C 1
ATOM 1576 O O . GLY A 1 191 ? 15.949 -8.545 -3.247 1.00 89.31 191 GLY A O 1
ATOM 1577 N N . TYR A 1 192 ? 15.105 -7.722 -1.332 1.00 86.25 192 TYR A N 1
ATOM 1578 C CA . TYR A 1 192 ? 13.764 -8.281 -1.490 1.00 86.25 192 TYR A CA 1
ATOM 1579 C C . TYR A 1 192 ? 12.707 -7.322 -0.958 1.00 86.25 192 TYR A C 1
ATOM 1581 O O . TYR A 1 192 ? 12.731 -6.973 0.219 1.00 86.25 192 TYR A O 1
ATOM 1589 N N . ILE A 1 193 ? 11.758 -6.930 -1.801 1.00 83.94 193 ILE A N 1
ATOM 1590 C CA . ILE A 1 193 ? 10.561 -6.173 -1.435 1.00 83.94 193 ILE A CA 1
ATOM 1591 C C . ILE A 1 193 ? 9.412 -7.169 -1.304 1.00 83.94 193 ILE A C 1
ATOM 1593 O O . ILE A 1 193 ? 8.944 -7.718 -2.302 1.00 83.94 193 ILE A O 1
ATOM 1597 N N . PHE A 1 194 ? 8.955 -7.396 -0.073 1.00 74.25 194 PHE A N 1
ATOM 1598 C CA . PHE A 1 194 ? 7.795 -8.243 0.189 1.00 74.25 194 PHE A CA 1
ATOM 1599 C C . PHE A 1 194 ? 6.505 -7.469 -0.076 1.00 74.25 194 PHE A C 1
ATOM 1601 O O . PHE A 1 194 ? 6.319 -6.369 0.448 1.00 74.25 194 PHE A O 1
ATOM 1608 N N . LEU A 1 195 ? 5.591 -8.051 -0.855 1.00 73.94 195 LEU A N 1
ATOM 1609 C CA . LEU A 1 195 ? 4.298 -7.446 -1.148 1.00 73.94 195 LEU A CA 1
ATOM 1610 C C . LEU A 1 195 ? 3.201 -8.268 -0.447 1.00 73.94 195 LEU A C 1
ATOM 1612 O O . LEU A 1 195 ? 2.708 -9.231 -1.039 1.00 73.94 195 LEU A O 1
ATOM 1616 N N . PRO A 1 196 ? 2.739 -7.883 0.760 1.00 54.56 196 PRO A N 1
ATOM 1617 C CA . PRO A 1 196 ? 1.799 -8.686 1.545 1.00 54.56 196 PRO A CA 1
ATOM 1618 C C . PRO A 1 196 ? 0.492 -8.972 0.798 1.00 54.56 196 PRO A C 1
ATOM 1620 O O . PRO A 1 196 ? -0.064 -8.096 0.125 1.00 54.56 196 PRO A O 1
ATOM 1623 N N . ASP A 1 197 ? -0.005 -10.203 0.926 1.00 48.97 197 ASP A N 1
ATOM 1624 C CA . ASP A 1 197 ? -1.337 -10.576 0.454 1.00 48.97 197 ASP A CA 1
ATOM 1625 C C . ASP A 1 197 ? -2.397 -9.875 1.322 1.00 48.97 197 ASP A C 1
ATOM 1627 O O . ASP A 1 197 ? -2.346 -9.909 2.553 1.00 48.97 197 ASP A O 1
ATOM 1631 N N . SER A 1 198 ? -3.357 -9.207 0.679 1.00 42.06 198 SER A N 1
ATOM 1632 C CA . SER A 1 198 ? -4.491 -8.599 1.379 1.00 42.06 198 SER A CA 1
ATOM 1633 C C . SER A 1 198 ? -5.499 -9.680 1.805 1.00 42.06 198 SER A C 1
ATOM 1635 O O . SER A 1 198 ? -5.893 -10.480 0.949 1.00 42.06 198 SER A O 1
ATOM 1637 N N . PRO A 1 199 ? -5.996 -9.687 3.062 1.00 34.50 199 PRO A N 1
ATOM 1638 C CA . PRO A 1 199 ? -7.060 -10.599 3.501 1.00 34.50 199 PRO A CA 1
ATOM 1639 C C . PRO A 1 199 ? -8.372 -10.410 2.724 1.00 34.50 199 PRO A C 1
ATOM 1641 O O . PRO A 1 199 ? -9.159 -11.345 2.573 1.00 34.50 199 PRO A O 1
ATOM 1644 N N . THR A 1 200 ? -8.604 -9.211 2.184 1.00 35.50 200 THR A N 1
ATOM 1645 C CA . THR A 1 200 ? -9.675 -8.919 1.231 1.00 35.50 200 THR A CA 1
ATOM 1646 C C . THR A 1 200 ? -9.100 -8.926 -0.186 1.00 35.50 200 THR A C 1
ATOM 1648 O O . THR A 1 200 ? -8.536 -7.945 -0.657 1.00 35.50 200 THR A O 1
ATOM 1651 N N . PHE A 1 201 ? -9.205 -10.083 -0.847 1.00 39.03 201 PHE A N 1
ATOM 1652 C CA . PHE A 1 201 ? -9.110 -10.308 -2.298 1.00 39.03 201 PHE A CA 1
ATOM 1653 C C . PHE A 1 201 ? -8.375 -9.233 -3.130 1.00 39.03 201 PHE A C 1
ATOM 1655 O O . PHE A 1 201 ? -9.006 -8.360 -3.727 1.00 39.03 201 PHE A O 1
ATOM 1662 N N . SER A 1 202 ? -7.061 -9.369 -3.337 1.00 48.47 202 SER A N 1
ATOM 1663 C CA . SER A 1 202 ? -6.355 -8.581 -4.359 1.00 48.47 202 SER A CA 1
ATOM 1664 C C . SER A 1 202 ? -6.580 -9.174 -5.761 1.00 48.47 202 SER A C 1
ATOM 1666 O O . SER A 1 202 ? -5.683 -9.760 -6.369 1.00 48.47 202 SER A O 1
ATOM 1668 N N . LYS A 1 203 ? -7.794 -9.043 -6.308 1.00 50.16 203 LYS A N 1
ATOM 1669 C CA . LYS A 1 203 ? -8.178 -9.585 -7.634 1.00 50.16 203 LYS A CA 1
ATOM 1670 C C . LYS A 1 203 ? -7.306 -9.083 -8.806 1.00 50.16 203 LYS A C 1
ATOM 1672 O O . LYS A 1 203 ? -7.437 -9.592 -9.914 1.00 50.16 203 LYS A O 1
ATOM 1677 N N . TRP A 1 204 ? -6.431 -8.108 -8.552 1.00 52.72 204 TRP A N 1
ATOM 1678 C CA . TRP A 1 204 ? -5.636 -7.374 -9.538 1.00 52.72 204 TRP A CA 1
ATOM 1679 C C . TRP A 1 204 ? -4.122 -7.397 -9.276 1.00 52.72 204 TRP A C 1
ATOM 1681 O O . TRP A 1 204 ? -3.368 -6.836 -10.065 1.00 52.72 204 TRP A O 1
ATOM 1691 N N . LYS A 1 205 ? -3.652 -8.021 -8.187 1.00 68.31 205 LYS A N 1
ATOM 1692 C CA . LYS A 1 205 ? -2.228 -7.994 -7.826 1.00 68.31 205 LYS A CA 1
ATOM 1693 C C . LYS A 1 205 ? -1.467 -9.077 -8.579 1.00 68.31 205 LYS A C 1
ATOM 1695 O O . LYS A 1 205 ? -1.584 -10.248 -8.233 1.00 68.31 205 LYS A O 1
ATOM 1700 N N . SER A 1 206 ? -0.725 -8.694 -9.613 1.00 79.56 206 SER A N 1
ATOM 1701 C CA . SER A 1 206 ? -0.007 -9.604 -10.517 1.00 79.56 206 SER A CA 1
ATOM 1702 C C . SER A 1 206 ? 1.320 -10.137 -9.958 1.00 79.56 206 SER A C 1
ATOM 1704 O O . SER A 1 206 ? 1.802 -11.156 -10.450 1.00 79.56 206 SER A O 1
ATOM 1706 N N . ILE A 1 207 ? 1.878 -9.503 -8.920 1.00 86.69 207 ILE A N 1
ATOM 1707 C CA . ILE A 1 207 ? 3.166 -9.859 -8.300 1.00 86.69 207 ILE A CA 1
ATOM 1708 C C . ILE A 1 207 ? 3.089 -9.885 -6.761 1.00 86.69 207 ILE A C 1
ATOM 1710 O O . ILE A 1 207 ? 2.316 -9.137 -6.161 1.00 86.69 207 ILE A O 1
ATOM 1714 N N . LYS A 1 208 ? 3.880 -10.748 -6.118 1.00 80.75 208 LYS A N 1
ATOM 1715 C CA . LYS A 1 208 ? 3.931 -10.963 -4.655 1.00 80.75 208 LYS A CA 1
ATOM 1716 C C . LYS A 1 208 ? 5.229 -10.489 -4.004 1.00 80.75 208 LYS A C 1
ATOM 1718 O O . LYS A 1 208 ? 5.274 -10.284 -2.794 1.00 80.75 208 LYS A O 1
ATOM 1723 N N . GLY A 1 209 ? 6.264 -10.294 -4.803 1.00 86.69 209 GLY A N 1
ATOM 1724 C CA . GLY A 1 209 ? 7.591 -9.956 -4.326 1.00 86.69 209 GLY A CA 1
ATOM 1725 C C . GLY A 1 209 ? 8.465 -9.462 -5.465 1.00 86.69 209 GLY A C 1
ATOM 1726 O O . GLY A 1 209 ? 8.222 -9.793 -6.630 1.00 86.69 209 GLY A O 1
ATOM 1727 N N . ILE A 1 210 ? 9.453 -8.641 -5.122 1.00 93.19 210 ILE A N 1
ATOM 1728 C CA . ILE A 1 210 ? 10.453 -8.132 -6.064 1.00 93.19 210 ILE A CA 1
ATOM 1729 C C . ILE A 1 210 ? 11.827 -8.361 -5.454 1.00 93.19 210 ILE A C 1
ATOM 1731 O O . ILE A 1 210 ? 12.147 -7.763 -4.427 1.00 93.19 210 ILE A O 1
ATOM 1735 N N . TYR A 1 211 ? 12.648 -9.188 -6.087 1.00 94.31 211 TYR A N 1
ATOM 1736 C CA . TYR A 1 211 ? 14.063 -9.290 -5.756 1.00 94.31 211 TYR A CA 1
ATOM 1737 C C . TYR A 1 211 ? 14.863 -8.400 -6.694 1.00 94.31 211 TYR A C 1
ATOM 1739 O O . TYR A 1 211 ? 14.529 -8.262 -7.871 1.00 94.31 211 TYR A O 1
ATOM 1747 N N . TYR A 1 212 ? 15.924 -7.805 -6.170 1.00 95.38 212 TYR A N 1
ATOM 1748 C CA . TYR A 1 212 ? 16.806 -6.938 -6.936 1.00 95.38 212 TYR A CA 1
ATOM 1749 C C . TYR A 1 212 ? 18.246 -7.076 -6.445 1.00 95.38 212 TYR A C 1
ATOM 1751 O O . TYR A 1 212 ? 18.494 -7.283 -5.259 1.00 95.38 212 TYR A O 1
ATOM 1759 N N . GLY A 1 213 ? 19.209 -6.962 -7.347 1.00 94.50 213 GLY A N 1
ATOM 1760 C CA . GLY A 1 213 ? 20.629 -6.994 -7.008 1.00 94.50 213 GLY A CA 1
ATOM 1761 C C . GLY A 1 213 ? 21.493 -6.666 -8.217 1.00 94.50 213 GLY A C 1
ATOM 1762 O O . GLY A 1 213 ? 20.983 -6.360 -9.295 1.00 94.50 213 GLY A O 1
ATOM 1763 N N . CYS A 1 214 ? 22.806 -6.714 -8.043 1.00 94.81 214 CYS A N 1
ATOM 1764 C CA . CYS A 1 214 ? 23.750 -6.463 -9.125 1.00 94.81 214 CYS A CA 1
ATOM 1765 C C . CYS A 1 214 ? 25.008 -7.321 -8.977 1.00 94.81 214 CYS A C 1
ATOM 1767 O O . CYS A 1 214 ? 25.253 -7.922 -7.931 1.00 94.81 214 CYS A O 1
ATOM 1769 N N . ASN A 1 215 ? 25.798 -7.377 -10.041 1.00 93.19 215 ASN A N 1
ATOM 1770 C CA . ASN A 1 215 ? 27.222 -7.671 -9.979 1.00 93.19 215 ASN A CA 1
ATOM 1771 C C . ASN A 1 215 ? 27.992 -6.554 -10.689 1.00 93.19 215 ASN A C 1
ATOM 1773 O O . ASN A 1 215 ? 27.412 -5.531 -11.055 1.00 93.19 215 ASN A O 1
ATOM 1777 N N . SER A 1 216 ? 29.285 -6.762 -10.933 1.00 91.69 216 SER A N 1
ATOM 1778 C CA . SER A 1 216 ? 30.124 -5.753 -11.576 1.00 91.69 216 SER A CA 1
ATOM 1779 C C . SER A 1 216 ? 29.669 -5.330 -12.973 1.00 91.69 216 SER A C 1
ATOM 1781 O O . SER A 1 216 ? 30.004 -4.238 -13.418 1.00 91.69 216 SER A O 1
ATOM 1783 N N . GLU A 1 217 ? 28.907 -6.166 -13.678 1.00 92.69 217 GLU A N 1
ATOM 1784 C CA . GLU A 1 217 ? 28.568 -5.960 -15.090 1.00 92.69 217 GLU A CA 1
ATOM 1785 C C . GLU A 1 217 ? 27.065 -5.838 -15.364 1.00 92.69 217 GLU A C 1
ATOM 1787 O O . GLU A 1 217 ? 26.677 -5.303 -16.409 1.00 92.69 217 GLU A O 1
ATOM 1792 N N . ASN A 1 218 ? 26.210 -6.294 -14.446 1.00 95.12 218 ASN A N 1
ATOM 1793 C CA . ASN A 1 218 ? 24.775 -6.400 -14.681 1.00 95.12 218 ASN A CA 1
ATOM 1794 C C . ASN A 1 218 ? 23.939 -6.079 -13.435 1.00 95.12 218 ASN A C 1
ATOM 1796 O O . ASN A 1 218 ? 24.326 -6.370 -12.303 1.00 95.12 218 ASN A O 1
ATOM 1800 N N . LEU A 1 219 ? 22.745 -5.547 -13.685 1.00 95.75 219 LEU A N 1
ATOM 1801 C CA . LEU A 1 219 ? 21.636 -5.444 -12.743 1.00 95.75 219 LEU A CA 1
ATOM 1802 C C . LEU A 1 219 ? 20.685 -6.627 -12.950 1.00 95.75 219 LEU A C 1
ATOM 1804 O O . LEU A 1 219 ? 20.476 -7.066 -14.084 1.00 95.75 219 LEU A O 1
ATOM 1808 N N . TYR A 1 220 ? 20.062 -7.094 -11.873 1.00 96.50 220 TYR A N 1
ATOM 1809 C CA . TYR A 1 220 ? 19.145 -8.228 -11.896 1.00 96.50 220 TYR A CA 1
ATOM 1810 C C . TYR A 1 220 ? 17.859 -7.915 -11.140 1.00 96.50 220 TYR A C 1
ATOM 1812 O O . TYR A 1 220 ? 17.898 -7.353 -10.044 1.00 96.50 220 TYR A O 1
ATOM 1820 N N . PHE A 1 221 ? 16.729 -8.342 -11.704 1.00 97.25 221 PHE A N 1
ATOM 1821 C CA . PHE A 1 221 ? 15.409 -8.262 -11.080 1.00 97.25 221 PHE A CA 1
ATOM 1822 C C . PHE A 1 221 ? 14.670 -9.601 -11.193 1.00 97.25 221 PHE A C 1
ATOM 1824 O O . PHE A 1 221 ? 14.651 -10.197 -12.271 1.00 97.25 221 PHE A O 1
ATOM 1831 N N . LYS A 1 222 ? 14.034 -10.047 -10.101 1.00 95.81 222 LYS A N 1
ATOM 1832 C CA . LYS A 1 222 ? 13.100 -11.189 -10.064 1.00 95.81 222 LYS A CA 1
ATOM 1833 C C . LYS A 1 222 ? 11.740 -10.710 -9.583 1.00 95.81 222 LYS A C 1
ATOM 1835 O O . LYS A 1 222 ? 11.660 -9.992 -8.588 1.00 95.81 222 LYS A O 1
ATOM 1840 N N . PHE A 1 223 ? 10.673 -11.142 -10.239 1.00 94.94 223 PHE A N 1
ATOM 1841 C CA . PHE A 1 223 ? 9.300 -10.860 -9.836 1.00 94.94 223 PHE A CA 1
ATOM 1842 C C . PHE A 1 223 ? 8.572 -12.161 -9.522 1.00 94.94 223 PHE A C 1
ATOM 1844 O O . PHE A 1 223 ? 8.384 -13.002 -10.407 1.00 94.94 223 PHE A O 1
ATOM 1851 N N . ASP A 1 224 ? 8.104 -12.289 -8.281 1.00 91.25 224 ASP A N 1
ATOM 1852 C CA . ASP A 1 224 ? 7.278 -13.422 -7.870 1.00 91.25 224 ASP A CA 1
ATOM 1853 C C . ASP A 1 224 ? 5.879 -13.224 -8.431 1.00 91.25 224 ASP A C 1
ATOM 1855 O O . ASP A 1 224 ? 5.133 -12.345 -7.988 1.00 91.25 224 ASP A O 1
ATOM 1859 N N . VAL A 1 225 ? 5.503 -14.021 -9.424 1.00 89.75 225 VAL A N 1
ATOM 1860 C CA . VAL A 1 225 ? 4.230 -13.840 -10.116 1.00 89.75 225 VAL A CA 1
ATOM 1861 C C . VAL A 1 225 ? 3.088 -14.473 -9.325 1.00 89.75 225 VAL A C 1
ATOM 1863 O O . VAL A 1 225 ? 3.129 -15.633 -8.914 1.00 89.75 225 VAL A O 1
ATOM 1866 N N . ASN A 1 226 ? 1.992 -13.733 -9.157 1.00 85.62 226 ASN A N 1
ATOM 1867 C CA . ASN A 1 226 ? 0.777 -14.284 -8.574 1.00 85.62 226 ASN A CA 1
ATOM 1868 C C . ASN A 1 226 ? -0.059 -15.024 -9.634 1.00 85.62 226 ASN A C 1
ATOM 1870 O O . ASN A 1 226 ? -1.039 -14.507 -10.171 1.00 85.62 226 ASN A O 1
ATOM 1874 N N . HIS A 1 227 ? 0.297 -16.278 -9.918 1.00 81.88 227 HIS A N 1
ATOM 1875 C CA . HIS A 1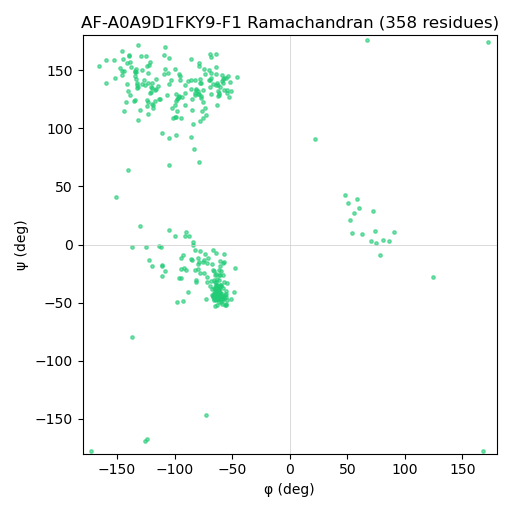 227 ? -0.363 -17.121 -10.935 1.00 81.88 227 HIS A CA 1
ATOM 1876 C C . HIS A 1 227 ? -1.876 -17.333 -10.742 1.00 81.88 227 HIS A C 1
ATOM 1878 O O . HIS A 1 227 ? -2.566 -17.785 -11.664 1.00 81.88 227 HIS A O 1
ATOM 1884 N N . GLN A 1 228 ? -2.406 -17.026 -9.553 1.00 73.69 228 GLN A N 1
ATOM 1885 C CA . GLN A 1 228 ? -3.837 -17.113 -9.251 1.00 73.69 228 GLN A CA 1
ATOM 1886 C C . GLN A 1 228 ? -4.621 -15.890 -9.749 1.00 73.69 228 GLN A C 1
ATOM 1888 O O . GLN A 1 228 ? -5.793 -16.022 -10.108 1.00 73.69 228 GLN A O 1
ATOM 1893 N N . THR A 1 229 ? -3.989 -14.718 -9.787 1.00 71.69 229 THR A N 1
ATOM 1894 C CA . THR A 1 229 ? -4.621 -13.423 -10.093 1.00 71.69 229 THR A CA 1
ATOM 1895 C C . THR A 1 229 ? -4.225 -12.880 -11.463 1.00 71.69 229 THR A C 1
ATOM 1897 O O . THR A 1 229 ? -4.994 -12.109 -12.043 1.00 71.69 229 THR A O 1
ATOM 1900 N N . VAL A 1 230 ? -3.078 -13.298 -12.021 1.00 74.00 230 VAL A N 1
ATOM 1901 C CA . VAL A 1 230 ? -2.678 -12.934 -13.388 1.00 74.00 230 VAL A CA 1
ATOM 1902 C C . VAL A 1 230 ? -3.804 -13.273 -14.360 1.00 74.00 230 VAL A C 1
ATOM 1904 O O . VAL A 1 230 ? -4.331 -14.391 -14.394 1.00 74.00 230 VAL A O 1
ATOM 1907 N N . SER A 1 231 ? -4.199 -12.272 -15.150 1.00 65.88 231 SER A N 1
ATOM 1908 C CA . SER A 1 231 ? -5.361 -12.384 -16.025 1.00 65.88 231 SER A CA 1
ATOM 1909 C C . SER A 1 231 ? -5.260 -13.599 -16.951 1.00 65.88 231 SER A C 1
ATOM 1911 O O . SER A 1 231 ? -4.270 -13.780 -17.654 1.00 65.88 231 SER A O 1
ATOM 1913 N N . LYS A 1 232 ? -6.345 -14.382 -17.040 1.00 65.06 232 LYS A N 1
ATOM 1914 C CA . LYS A 1 232 ? -6.508 -15.441 -18.058 1.00 65.06 232 LYS A CA 1
ATOM 1915 C C . LYS A 1 232 ? -6.627 -14.892 -19.490 1.00 65.06 232 LYS A C 1
ATOM 1917 O O . LYS A 1 232 ? -6.740 -15.665 -20.434 1.00 65.06 232 LYS A O 1
ATOM 1922 N N . SER A 1 233 ? -6.671 -13.569 -19.644 1.00 68.19 233 SER A N 1
ATOM 1923 C CA . SER A 1 233 ? -6.696 -12.885 -20.932 1.00 68.19 233 SER A CA 1
ATOM 1924 C C . SER A 1 233 ? -5.382 -13.092 -21.685 1.00 68.19 233 SER A C 1
ATOM 1926 O O . SER A 1 233 ? -4.314 -12.933 -21.105 1.00 68.19 233 SER A O 1
ATOM 1928 N N . ASN A 1 234 ? -5.460 -13.330 -22.996 1.00 72.62 234 ASN A N 1
ATOM 1929 C CA . ASN A 1 234 ? -4.279 -13.333 -23.869 1.00 72.62 234 ASN A CA 1
ATOM 1930 C C . ASN A 1 234 ? -3.698 -11.918 -24.086 1.00 72.62 234 ASN A C 1
ATOM 1932 O O . ASN A 1 234 ? -2.597 -11.775 -24.606 1.00 72.62 234 ASN A O 1
ATOM 1936 N N . HIS A 1 235 ? -4.423 -10.862 -23.695 1.00 80.50 235 HIS A N 1
ATOM 1937 C CA . HIS A 1 235 ? -3.957 -9.479 -23.822 1.00 80.50 235 HIS A CA 1
ATOM 1938 C C . HIS A 1 235 ? -2.914 -9.129 -22.754 1.00 80.50 235 HIS A C 1
ATOM 1940 O O . HIS A 1 235 ? -3.246 -9.034 -21.571 1.00 80.50 235 HIS A O 1
ATOM 1946 N N . PHE A 1 236 ? -1.690 -8.849 -23.200 1.00 80.94 236 PHE A N 1
ATOM 1947 C CA . PHE A 1 236 ? -0.546 -8.464 -22.366 1.00 80.94 236 PHE A CA 1
ATOM 1948 C C . PHE A 1 236 ? -0.719 -7.122 -21.649 1.00 80.94 236 PHE A C 1
ATOM 1950 O O . PHE A 1 236 ? -0.186 -6.927 -20.566 1.00 80.94 236 PHE A O 1
ATOM 1957 N N . ILE A 1 237 ? -1.533 -6.218 -22.201 1.00 81.06 237 ILE A N 1
ATOM 1958 C CA . ILE A 1 237 ? -1.751 -4.867 -21.659 1.00 81.06 237 ILE A CA 1
ATOM 1959 C C . ILE A 1 237 ? -2.281 -4.850 -20.212 1.00 81.06 237 ILE A C 1
ATOM 1961 O O . ILE A 1 237 ? -2.243 -3.817 -19.551 1.00 81.06 237 ILE A O 1
ATOM 1965 N N . LYS A 1 238 ? -2.787 -5.984 -19.708 1.00 84.06 238 LYS A N 1
ATOM 1966 C CA . LYS A 1 238 ? -3.324 -6.089 -18.350 1.00 84.06 238 LYS A CA 1
ATOM 1967 C C . LYS A 1 238 ? -2.271 -6.194 -17.250 1.00 84.06 238 LYS A C 1
ATOM 1969 O O . LYS A 1 238 ? -2.602 -5.859 -16.121 1.00 84.06 238 LYS A O 1
ATOM 1974 N N . ASN A 1 239 ? -1.065 -6.670 -17.553 1.00 89.50 239 ASN A N 1
ATOM 1975 C CA . ASN A 1 239 ? 0.017 -6.729 -16.574 1.00 89.50 239 ASN A CA 1
ATOM 1976 C C . ASN A 1 239 ? 1.264 -6.133 -17.215 1.00 89.50 239 ASN A C 1
ATOM 1978 O O . ASN A 1 239 ? 1.858 -6.740 -18.107 1.00 89.50 239 ASN A O 1
ATOM 1982 N N . GLN A 1 240 ? 1.629 -4.937 -16.774 1.00 92.94 240 GLN A N 1
ATOM 1983 C CA . GLN A 1 240 ? 2.809 -4.222 -17.233 1.00 92.94 240 GLN A CA 1
ATOM 1984 C C . GLN A 1 240 ? 3.684 -3.898 -16.035 1.00 92.94 240 GLN A C 1
ATOM 1986 O O . GLN A 1 240 ? 3.187 -3.499 -14.981 1.00 92.94 240 GLN A O 1
ATOM 1991 N N . ILE A 1 241 ? 4.986 -4.061 -16.217 1.00 95.19 241 ILE A N 1
ATOM 1992 C CA . ILE A 1 241 ? 5.992 -3.658 -15.248 1.00 95.19 241 ILE A CA 1
ATOM 1993 C C . ILE A 1 241 ? 6.906 -2.660 -15.936 1.00 95.19 241 ILE A C 1
ATOM 1995 O O . ILE A 1 241 ? 7.374 -2.895 -17.051 1.00 95.19 241 ILE A O 1
ATOM 1999 N N . HIS A 1 242 ? 7.141 -1.549 -15.252 1.00 96.75 242 HIS A N 1
ATOM 2000 C CA . HIS A 1 242 ? 8.092 -0.528 -15.652 1.00 96.75 242 HIS A CA 1
ATOM 2001 C C . HIS A 1 242 ? 9.142 -0.416 -14.551 1.00 96.75 242 HIS A C 1
ATOM 2003 O O . HIS A 1 242 ? 8.804 -0.137 -13.403 1.00 96.75 242 HIS A O 1
ATOM 2009 N N . ILE A 1 243 ? 10.404 -0.640 -14.887 1.00 97.38 243 ILE A N 1
ATOM 2010 C CA . ILE A 1 243 ? 11.542 -0.423 -13.999 1.00 97.38 243 ILE A CA 1
ATOM 2011 C C . ILE A 1 243 ? 12.164 0.902 -14.421 1.00 97.38 243 ILE A C 1
ATOM 2013 O O . ILE A 1 243 ? 12.742 1.001 -15.504 1.00 97.38 243 ILE A O 1
ATOM 2017 N N . TYR A 1 244 ? 12.014 1.923 -13.588 1.00 97.44 244 TYR A N 1
ATOM 2018 C CA . TYR A 1 244 ? 12.602 3.231 -13.834 1.00 97.44 244 TYR A CA 1
ATOM 2019 C C . TYR A 1 244 ? 13.924 3.338 -13.095 1.00 97.44 244 TYR A C 1
ATOM 2021 O O . TYR A 1 244 ? 13.984 3.090 -11.891 1.00 97.44 244 TYR A O 1
ATOM 2029 N N . LEU A 1 245 ? 14.972 3.720 -13.820 1.00 96.44 245 LEU A N 1
ATOM 2030 C CA . LEU A 1 245 ? 16.324 3.855 -13.297 1.00 96.44 245 LEU A CA 1
ATOM 2031 C C . LEU A 1 245 ? 16.774 5.310 -13.381 1.00 96.44 245 LEU A C 1
ATOM 2033 O O . LEU A 1 245 ? 16.506 6.018 -14.358 1.00 96.44 245 LEU A O 1
ATOM 2037 N N . ARG A 1 246 ? 17.505 5.745 -12.365 1.00 93.44 246 ARG A N 1
ATOM 2038 C CA . ARG A 1 246 ? 18.152 7.047 -12.297 1.00 93.44 246 ARG A CA 1
ATOM 2039 C C . ARG A 1 246 ? 19.590 6.855 -11.851 1.00 93.44 246 ARG A C 1
ATOM 2041 O O . ARG A 1 246 ? 19.876 6.126 -10.910 1.00 93.44 246 ARG A O 1
ATOM 2048 N N . THR A 1 247 ? 20.493 7.568 -12.504 1.00 85.69 247 THR A N 1
ATOM 2049 C CA . THR A 1 247 ? 21.900 7.605 -12.117 1.00 85.69 247 THR A CA 1
ATOM 2050 C C . THR A 1 247 ? 22.288 9.049 -11.819 1.00 85.69 247 THR A C 1
ATOM 2052 O O . THR A 1 247 ? 22.026 9.915 -12.658 1.00 85.69 247 THR A O 1
ATOM 2055 N N . PRO A 1 248 ? 22.936 9.344 -10.677 1.00 73.75 248 PRO A N 1
ATOM 2056 C CA . PRO A 1 248 ? 23.339 10.710 -10.334 1.00 73.75 248 PRO A CA 1
ATOM 2057 C C . PRO A 1 248 ? 24.255 11.388 -11.368 1.00 73.75 248 PRO A C 1
ATOM 2059 O O . PRO A 1 248 ? 24.262 12.611 -11.466 1.00 73.75 248 PRO A O 1
ATOM 2062 N N . SER A 1 249 ? 25.019 10.612 -12.146 1.00 74.50 249 SER A N 1
ATOM 2063 C CA . SER A 1 249 ? 25.948 11.119 -13.165 1.00 74.50 249 SER A CA 1
ATOM 2064 C C . SER A 1 249 ? 25.281 11.544 -14.480 1.00 74.50 249 SER A C 1
ATOM 2066 O O . SER A 1 249 ? 25.909 12.241 -15.278 1.00 74.50 249 SER A O 1
ATOM 2068 N N . GLN A 1 250 ? 24.026 11.155 -14.734 1.00 79.62 250 GLN A N 1
ATOM 2069 C CA . GLN A 1 250 ? 23.338 11.478 -15.984 1.00 79.62 250 GLN A CA 1
ATOM 2070 C C . GLN A 1 250 ? 22.555 12.790 -15.881 1.00 79.62 250 GLN A C 1
ATOM 2072 O O . GLN A 1 250 ? 21.768 13.005 -14.964 1.00 79.62 250 GLN A O 1
ATOM 2077 N N . SER A 1 251 ? 22.753 13.668 -16.866 1.00 80.81 251 SER A N 1
ATOM 2078 C CA . SER A 1 251 ? 22.158 15.010 -16.896 1.00 80.81 251 SER A CA 1
ATOM 2079 C C . SER A 1 251 ? 20.796 15.078 -17.591 1.00 80.81 251 SER A C 1
ATOM 2081 O O . SER A 1 251 ? 20.028 16.006 -17.343 1.00 80.81 251 SER A O 1
ATOM 2083 N N . VAL A 1 252 ? 20.483 14.114 -18.461 1.00 92.06 252 VAL A N 1
ATOM 2084 C CA . VAL A 1 252 ? 19.211 14.064 -19.190 1.00 92.06 252 VAL A CA 1
ATOM 2085 C C . VAL A 1 252 ? 18.263 13.112 -18.474 1.00 92.06 252 VAL A C 1
ATOM 2087 O O . VAL A 1 252 ? 18.517 11.912 -18.406 1.00 92.06 252 VAL A O 1
ATOM 2090 N N . LEU A 1 253 ? 17.166 13.659 -17.954 1.00 95.00 253 LEU A N 1
ATOM 2091 C CA . LEU A 1 253 ? 16.140 12.918 -17.226 1.00 95.00 253 LEU A CA 1
ATOM 2092 C C . LEU A 1 253 ? 14.757 13.217 -17.809 1.00 95.00 253 LEU A C 1
ATOM 2094 O O . LEU A 1 253 ? 14.512 14.307 -18.328 1.00 95.00 253 LEU A O 1
ATOM 2098 N N . SER A 1 254 ? 13.848 12.254 -17.713 1.00 95.94 254 SER A N 1
ATOM 2099 C CA . SER A 1 254 ? 12.459 12.367 -18.162 1.00 95.94 254 SER A CA 1
ATOM 2100 C C . SER A 1 254 ? 11.487 11.842 -17.101 1.00 95.94 254 SER A C 1
ATOM 2102 O O . SER A 1 254 ? 11.848 10.946 -16.335 1.00 95.94 254 SER A O 1
ATOM 2104 N N . PRO A 1 255 ? 10.269 12.403 -17.007 1.00 94.31 255 PRO A N 1
ATOM 2105 C CA . PRO A 1 255 ? 9.257 11.927 -16.068 1.00 94.31 255 PRO A CA 1
ATOM 2106 C C . PRO A 1 255 ? 8.732 10.545 -16.476 1.00 94.31 255 PRO A C 1
ATOM 2108 O O . PRO A 1 255 ? 8.883 10.120 -17.627 1.00 94.31 255 PRO A O 1
ATOM 2111 N N . VAL A 1 256 ? 8.068 9.857 -15.546 1.00 93.81 256 VAL A N 1
ATOM 2112 C CA . VAL A 1 256 ? 7.363 8.601 -15.847 1.00 93.81 256 VAL A CA 1
ATOM 2113 C C . VAL A 1 256 ? 6.292 8.808 -16.926 1.00 93.81 256 VAL A C 1
ATOM 2115 O O . VAL A 1 256 ? 5.657 9.860 -16.992 1.00 93.81 256 VAL A O 1
ATOM 2118 N N . ARG A 1 257 ? 6.070 7.798 -17.777 1.00 89.38 257 ARG A N 1
ATOM 2119 C CA . ARG A 1 257 ? 5.061 7.849 -18.861 1.00 89.38 257 ARG A CA 1
ATOM 2120 C C . ARG A 1 257 ? 3.708 7.259 -18.475 1.00 89.38 257 ARG A C 1
ATOM 2122 O O . ARG A 1 257 ? 2.737 7.402 -19.214 1.00 89.38 257 ARG A O 1
ATOM 2129 N N . THR A 1 258 ? 3.651 6.567 -17.345 1.00 88.19 258 THR A N 1
ATOM 2130 C CA . THR A 1 258 ? 2.431 5.952 -16.824 1.00 88.19 258 THR A CA 1
ATOM 2131 C C . THR A 1 258 ? 1.528 6.998 -16.180 1.00 88.19 258 THR A C 1
ATOM 2133 O O . THR A 1 258 ? 2.002 7.870 -15.452 1.00 88.19 258 THR A O 1
ATOM 2136 N N . ALA A 1 259 ? 0.223 6.890 -16.408 1.00 84.94 259 ALA A N 1
ATOM 2137 C CA . ALA A 1 259 ? -0.766 7.814 -15.875 1.00 84.94 259 ALA A CA 1
ATOM 2138 C C . ALA A 1 259 ? -1.309 7.337 -14.522 1.00 84.94 259 ALA A C 1
ATOM 2140 O O . ALA A 1 259 ? -1.644 6.164 -14.346 1.00 84.94 259 ALA A O 1
ATOM 2141 N N . SER A 1 260 ? -1.456 8.263 -13.577 1.00 77.56 260 SER A N 1
ATOM 2142 C CA . SER A 1 260 ? -2.254 8.025 -12.372 1.00 77.56 260 SER A CA 1
ATOM 2143 C C . SER A 1 260 ? -3.748 8.146 -12.694 1.00 77.56 260 SER A C 1
ATOM 2145 O O . SER A 1 260 ? -4.142 9.009 -13.478 1.00 77.56 260 SER A O 1
ATOM 2147 N N . ARG A 1 261 ? -4.596 7.305 -12.082 1.00 66.44 261 ARG A N 1
ATOM 2148 C CA . ARG A 1 261 ? -6.067 7.384 -12.237 1.00 66.44 261 ARG A CA 1
ATOM 2149 C C . ARG A 1 261 ? -6.665 8.629 -11.600 1.00 66.44 261 ARG A C 1
ATOM 2151 O O . ARG A 1 261 ? -7.696 9.107 -12.059 1.00 66.44 261 ARG A O 1
ATOM 2158 N N . THR A 1 262 ? -6.050 9.098 -10.524 1.00 60.44 262 THR A N 1
ATOM 2159 C CA . THR A 1 262 ? -6.614 10.096 -9.611 1.00 60.44 262 THR A CA 1
ATOM 2160 C C . THR A 1 262 ? -5.875 11.430 -9.688 1.00 60.44 262 THR A C 1
ATOM 2162 O O . THR A 1 262 ? -6.262 12.378 -9.020 1.00 60.44 262 THR A O 1
ATOM 2165 N N . GLY A 1 263 ? -4.816 11.523 -10.505 1.00 51.56 263 GLY A N 1
ATOM 2166 C CA . GLY A 1 263 ? -3.914 12.679 -10.533 1.00 51.56 263 GLY A CA 1
ATOM 2167 C C . GLY A 1 263 ? -2.895 12.694 -9.385 1.00 51.56 263 GLY A C 1
ATOM 2168 O O . GLY A 1 263 ? -1.943 13.470 -9.446 1.00 51.56 263 GLY A O 1
ATOM 2169 N N . ASN A 1 264 ? -3.031 11.798 -8.399 1.00 50.69 264 ASN A N 1
ATOM 2170 C CA . ASN A 1 264 ? -2.095 11.641 -7.287 1.00 50.69 264 ASN A CA 1
ATOM 2171 C C . ASN A 1 264 ? -0.894 10.783 -7.698 1.00 50.69 264 ASN A C 1
ATOM 2173 O O . ASN A 1 264 ? -1.034 9.719 -8.304 1.00 50.69 264 ASN A O 1
ATOM 2177 N N . ILE A 1 265 ? 0.306 11.283 -7.408 1.00 63.78 265 ILE A N 1
ATOM 2178 C CA . ILE A 1 265 ? 1.583 10.748 -7.892 1.00 63.78 265 ILE A CA 1
ATOM 2179 C C . ILE A 1 265 ? 2.401 10.322 -6.666 1.00 63.78 265 ILE A C 1
ATOM 2181 O O . ILE A 1 265 ? 2.744 11.184 -5.850 1.00 63.78 265 ILE A O 1
ATOM 2185 N N . TYR A 1 266 ? 2.724 9.025 -6.533 1.00 69.44 266 TYR A N 1
ATOM 2186 C CA . TYR A 1 266 ? 3.582 8.528 -5.445 1.00 69.44 266 TYR A CA 1
ATOM 2187 C C . TYR A 1 266 ? 4.888 9.340 -5.383 1.00 69.44 266 TYR A C 1
ATOM 2189 O O . TYR A 1 266 ? 5.447 9.642 -6.444 1.00 69.44 266 TYR A O 1
ATOM 2197 N N . PRO A 1 267 ? 5.410 9.689 -4.190 1.00 71.50 267 PRO A N 1
ATOM 2198 C CA . PRO A 1 267 ? 6.623 10.500 -4.063 1.00 71.50 267 PRO A CA 1
ATOM 2199 C C . PRO A 1 267 ? 7.779 10.012 -4.942 1.00 71.50 267 PRO A C 1
ATOM 2201 O O . PRO A 1 267 ? 8.428 10.808 -5.618 1.00 71.50 267 PRO A O 1
ATOM 2204 N N . THR A 1 268 ? 7.961 8.695 -5.028 1.00 78.56 268 THR A N 1
ATOM 2205 C CA . THR A 1 268 ? 9.023 8.080 -5.829 1.00 78.56 268 THR A CA 1
ATOM 2206 C C . THR A 1 268 ? 8.928 8.410 -7.320 1.00 78.56 268 THR A C 1
ATOM 2208 O O . THR A 1 268 ? 9.943 8.727 -7.936 1.00 78.56 268 THR A O 1
ATOM 2211 N N . ILE A 1 269 ? 7.730 8.419 -7.910 1.00 84.56 269 ILE A N 1
ATOM 2212 C CA . ILE A 1 269 ? 7.540 8.725 -9.341 1.00 84.56 269 ILE A CA 1
ATOM 2213 C C . ILE A 1 269 ? 7.456 10.233 -9.636 1.00 84.56 269 ILE A C 1
ATOM 2215 O O . ILE A 1 269 ? 7.347 10.610 -10.800 1.00 84.56 269 ILE A O 1
ATOM 2219 N N . LYS A 1 270 ? 7.544 11.105 -8.615 1.00 83.50 270 LYS A N 1
ATOM 2220 C CA . LYS A 1 270 ? 7.793 12.549 -8.811 1.00 83.50 270 LYS A CA 1
ATOM 2221 C C . LYS A 1 270 ? 9.235 12.832 -9.247 1.00 83.50 270 LYS A C 1
ATOM 2223 O O . LYS A 1 270 ? 9.524 13.934 -9.707 1.00 83.50 270 LYS A O 1
ATOM 2228 N N . ASN A 1 271 ? 10.138 11.863 -9.084 1.00 87.62 271 ASN A N 1
ATOM 2229 C CA . ASN A 1 271 ? 11.486 11.942 -9.631 1.00 87.62 271 ASN A CA 1
ATOM 2230 C C . ASN A 1 271 ? 11.465 11.855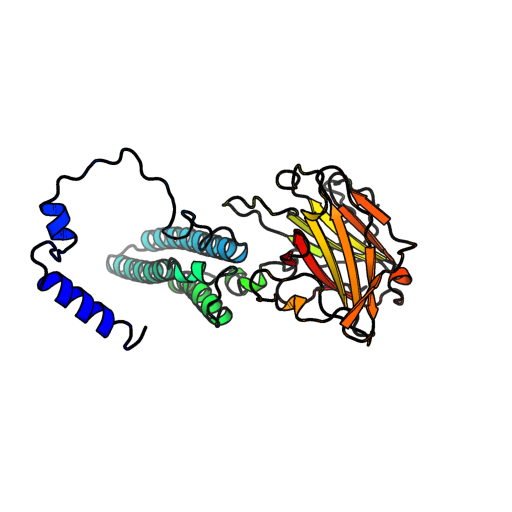 -11.165 1.00 87.62 271 ASN A C 1
ATOM 2232 O O . ASN A 1 271 ? 10.517 11.356 -11.771 1.00 87.62 271 ASN A O 1
ATOM 2236 N N . SER A 1 272 ? 12.560 12.298 -11.778 1.00 92.75 272 SER A N 1
ATOM 2237 C CA . SER A 1 272 ? 12.833 12.077 -13.197 1.00 92.75 272 SER A CA 1
ATOM 2238 C C . SER A 1 272 ? 13.920 11.017 -13.355 1.00 92.75 272 SER A C 1
ATOM 2240 O O . SER A 1 272 ? 14.831 10.918 -12.530 1.00 92.75 272 SER A O 1
ATOM 2242 N N . PHE A 1 273 ? 13.834 10.246 -14.431 1.00 96.62 273 PHE A N 1
ATOM 2243 C CA . PHE A 1 273 ? 14.604 9.025 -14.645 1.00 96.62 273 PHE A CA 1
ATOM 2244 C C . PHE A 1 273 ? 15.382 9.097 -15.949 1.00 96.62 273 PHE A C 1
ATOM 2246 O O . PHE A 1 273 ? 14.992 9.811 -16.873 1.00 96.62 273 PHE A O 1
ATOM 2253 N N . SER A 1 274 ? 16.487 8.367 -16.025 1.00 95.94 274 SER A N 1
ATOM 2254 C CA . SER A 1 274 ? 17.312 8.310 -17.228 1.00 95.94 274 SER A CA 1
ATOM 2255 C C . SER A 1 274 ? 17.004 7.104 -18.104 1.00 95.94 274 SER A C 1
ATOM 2257 O O . SER A 1 274 ? 17.132 7.192 -19.326 1.00 95.94 274 SER A O 1
ATOM 2259 N N . HIS A 1 275 ? 16.550 6.004 -17.500 1.00 96.50 275 HIS A N 1
ATOM 2260 C CA . HIS A 1 275 ? 16.163 4.795 -18.216 1.00 96.50 275 HIS A CA 1
ATOM 2261 C C . HIS A 1 275 ? 14.821 4.262 -17.727 1.00 96.50 275 HIS A C 1
ATOM 2263 O O . HIS A 1 275 ? 14.448 4.417 -16.565 1.00 96.50 275 HIS A O 1
ATOM 2269 N N . GLU A 1 276 ? 14.121 3.590 -18.629 1.00 97.06 276 GLU A N 1
ATOM 2270 C CA . GLU A 1 276 ? 12.919 2.823 -18.343 1.00 97.06 276 GLU A CA 1
ATOM 2271 C C . GLU A 1 276 ? 13.018 1.483 -19.068 1.00 97.06 276 GLU A C 1
ATOM 2273 O O . GLU A 1 276 ? 13.136 1.438 -20.295 1.00 97.06 276 GLU A O 1
ATOM 2278 N N . ILE A 1 277 ? 12.920 0.395 -18.311 1.00 96.81 277 ILE A N 1
ATOM 2279 C CA . ILE A 1 277 ? 12.744 -0.949 -18.849 1.00 96.81 277 ILE A CA 1
ATOM 2280 C C . ILE A 1 277 ? 11.277 -1.315 -18.675 1.00 96.81 277 ILE A C 1
ATOM 2282 O O . ILE A 1 277 ? 10.784 -1.386 -17.552 1.00 96.81 277 ILE A O 1
ATOM 2286 N N . MET A 1 278 ? 10.573 -1.543 -19.781 1.00 95.31 278 MET A N 1
ATOM 2287 C CA . MET A 1 278 ? 9.161 -1.921 -19.767 1.00 95.31 278 MET A CA 1
ATOM 2288 C C . MET A 1 278 ? 8.979 -3.317 -20.341 1.00 95.31 278 MET A C 1
ATOM 2290 O O . MET A 1 278 ? 9.464 -3.610 -21.430 1.00 95.31 278 MET A O 1
ATOM 2294 N N . PHE A 1 279 ? 8.189 -4.144 -19.668 1.00 94.75 279 PHE A N 1
ATOM 2295 C CA . PHE A 1 279 ? 7.690 -5.393 -20.228 1.00 94.75 279 PHE A CA 1
ATOM 2296 C C . PHE A 1 279 ? 6.234 -5.625 -19.832 1.00 94.75 279 PHE A C 1
ATOM 2298 O O . PHE A 1 279 ? 5.700 -5.011 -18.905 1.00 94.75 279 PHE A O 1
ATOM 2305 N N . ALA A 1 280 ? 5.576 -6.518 -20.562 1.00 94.19 280 ALA A N 1
ATOM 2306 C CA . ALA A 1 280 ? 4.200 -6.901 -20.299 1.00 94.19 280 ALA A CA 1
ATOM 2307 C C . ALA A 1 280 ? 4.061 -8.416 -20.372 1.00 94.19 280 ALA A C 1
ATOM 2309 O O . ALA A 1 280 ? 4.707 -9.059 -21.195 1.00 94.19 280 ALA A O 1
ATOM 2310 N N . PHE A 1 281 ? 3.205 -8.989 -19.538 1.00 92.81 281 PHE A N 1
ATOM 2311 C CA . PHE A 1 281 ? 3.072 -10.439 -19.430 1.00 92.81 281 PHE A CA 1
ATOM 2312 C C . PHE A 1 281 ? 1.615 -10.860 -19.256 1.00 92.81 281 PHE A C 1
ATOM 2314 O O . PHE A 1 281 ? 0.742 -10.100 -18.823 1.00 92.81 281 PHE A O 1
ATOM 2321 N N . ASN A 1 282 ? 1.331 -12.097 -19.632 1.00 90.56 282 ASN A N 1
ATOM 2322 C CA . ASN A 1 282 ? 0.076 -12.769 -19.326 1.00 90.56 282 ASN A CA 1
ATOM 2323 C C . ASN A 1 282 ? 0.387 -14.076 -18.588 1.00 90.56 282 ASN A C 1
ATOM 2325 O O . ASN A 1 282 ? 1.497 -14.269 -18.124 1.00 90.56 282 ASN A O 1
ATOM 2329 N N . LYS A 1 283 ? -0.583 -14.980 -18.440 1.00 83.81 283 LYS A N 1
ATOM 2330 C CA . LYS A 1 283 ? -0.357 -16.236 -17.707 1.00 83.81 283 LYS A CA 1
ATOM 2331 C C . LYS A 1 283 ? 0.633 -17.204 -18.385 1.00 83.81 283 LYS A C 1
ATOM 2333 O O . LYS A 1 283 ? 1.108 -18.133 -17.746 1.00 83.81 283 LYS A O 1
ATOM 2338 N N . LYS A 1 284 ? 0.842 -17.073 -19.693 1.00 82.38 284 LYS A N 1
ATOM 2339 C CA . LYS A 1 284 ? 1.581 -18.039 -20.515 1.00 82.38 284 LYS A CA 1
ATOM 2340 C C . LYS A 1 284 ? 2.915 -17.512 -21.011 1.00 82.38 284 LYS A C 1
ATOM 2342 O O . LYS A 1 284 ? 3.768 -18.321 -21.345 1.00 82.38 284 LYS A O 1
ATOM 2347 N N . ASP A 1 285 ? 3.028 -16.198 -21.159 1.00 89.38 285 ASP A N 1
ATOM 2348 C CA . ASP A 1 285 ? 4.098 -15.605 -21.942 1.00 89.38 285 ASP A CA 1
ATOM 2349 C C . ASP A 1 285 ? 4.438 -14.190 -21.462 1.00 89.38 285 ASP A C 1
ATOM 2351 O O . ASP A 1 285 ? 3.619 -13.503 -20.834 1.00 89.38 285 ASP A O 1
ATOM 2355 N N . LEU A 1 286 ? 5.649 -13.764 -21.803 1.00 91.94 286 LEU A N 1
ATOM 2356 C CA . LEU A 1 286 ? 6.264 -12.485 -21.475 1.00 91.94 286 LEU A CA 1
ATOM 2357 C C . LEU A 1 286 ? 6.692 -11.814 -22.782 1.00 91.94 286 LEU A C 1
ATOM 2359 O O . LEU A 1 286 ? 7.455 -12.381 -23.560 1.00 91.94 286 LEU A O 1
ATOM 2363 N N . LEU A 1 287 ? 6.222 -10.590 -23.025 1.00 92.94 287 LEU A N 1
ATOM 2364 C CA . LEU A 1 287 ? 6.761 -9.795 -24.124 1.00 92.94 287 LEU A CA 1
ATOM 2365 C C . LEU A 1 287 ? 8.200 -9.375 -23.799 1.00 92.94 287 LEU A C 1
ATOM 2367 O O . LEU A 1 287 ? 8.455 -9.001 -22.649 1.00 92.94 287 LEU A O 1
ATOM 2371 N N . PRO A 1 288 ? 9.102 -9.371 -24.799 1.00 92.00 288 PRO A N 1
ATOM 2372 C CA . PRO A 1 288 ? 10.486 -8.961 -24.607 1.00 92.00 288 PRO A CA 1
ATOM 2373 C C . PRO A 1 288 ? 10.577 -7.597 -23.907 1.00 92.00 288 PRO A C 1
ATOM 2375 O O . PRO A 1 288 ? 9.871 -6.667 -24.320 1.00 92.00 288 PRO A O 1
ATOM 2378 N N . PRO A 1 289 ? 11.419 -7.452 -22.869 1.00 94.69 289 PRO A N 1
ATOM 2379 C CA . PRO A 1 289 ? 11.646 -6.168 -22.234 1.00 94.69 289 PRO A CA 1
ATOM 2380 C C . PRO A 1 289 ? 12.183 -5.138 -23.230 1.00 94.69 289 PRO A C 1
ATOM 2382 O O . PRO A 1 289 ? 12.999 -5.430 -24.101 1.00 94.69 289 PRO A O 1
ATOM 2385 N N . VAL A 1 290 ? 11.708 -3.904 -23.100 1.00 94.69 290 VAL A N 1
ATOM 2386 C CA . VAL A 1 290 ? 12.056 -2.786 -23.975 1.00 94.69 290 VAL A CA 1
ATOM 2387 C C . VAL A 1 290 ? 12.768 -1.723 -23.158 1.00 94.69 290 VAL A C 1
ATOM 2389 O O . VAL A 1 290 ? 12.199 -1.199 -22.199 1.00 94.69 290 VAL A O 1
ATOM 2392 N N . LEU A 1 291 ? 13.980 -1.360 -23.576 1.00 96.25 291 LEU A N 1
ATOM 2393 C CA . LEU A 1 291 ? 14.729 -0.252 -22.995 1.00 96.25 291 LEU A CA 1
ATOM 2394 C C . LEU A 1 291 ? 14.340 1.072 -23.650 1.00 96.25 291 LEU A C 1
ATOM 2396 O O . LEU A 1 291 ? 14.308 1.217 -24.874 1.00 96.25 291 LEU A O 1
ATOM 2400 N N . ASN A 1 292 ? 14.104 2.073 -22.817 1.00 96.25 292 ASN A N 1
ATOM 2401 C CA . ASN A 1 292 ? 13.888 3.447 -23.221 1.00 96.25 292 ASN A CA 1
ATOM 2402 C C . ASN A 1 292 ? 14.875 4.339 -22.477 1.00 96.25 292 ASN A C 1
ATOM 2404 O O . ASN A 1 292 ? 15.085 4.178 -21.278 1.00 96.25 292 ASN A O 1
ATOM 2408 N N . VAL A 1 293 ? 15.462 5.287 -23.198 1.00 95.75 293 VAL A N 1
ATOM 2409 C CA . VAL A 1 293 ? 16.451 6.234 -22.680 1.00 95.75 293 VAL A CA 1
ATOM 2410 C C . VAL A 1 293 ? 15.856 7.636 -22.735 1.00 95.75 293 VAL A C 1
ATOM 2412 O O . VAL A 1 293 ? 15.225 8.006 -23.732 1.00 95.75 293 VAL A O 1
ATOM 2415 N N . ALA A 1 294 ? 16.044 8.408 -21.670 1.00 96.12 294 ALA A N 1
ATOM 2416 C CA . ALA A 1 294 ? 15.608 9.793 -21.596 1.00 96.12 294 ALA A CA 1
ATOM 2417 C C . ALA A 1 294 ? 16.332 10.656 -22.640 1.00 96.12 294 ALA A C 1
ATOM 2419 O O . ALA A 1 294 ? 17.540 10.540 -22.858 1.00 96.12 294 ALA A O 1
ATOM 2420 N N . ILE A 1 295 ? 15.588 11.556 -23.274 1.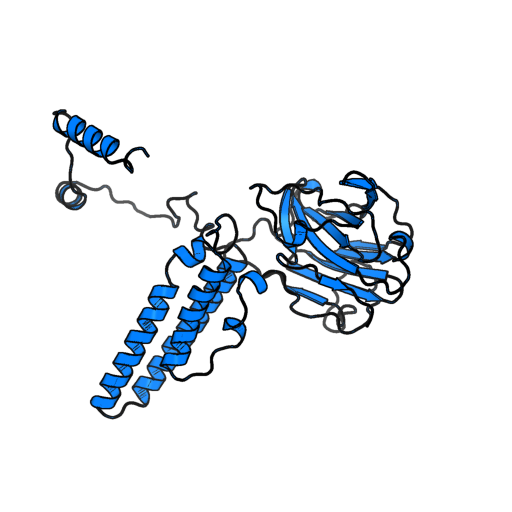00 94.94 295 ILE A N 1
ATOM 2421 C CA . ILE A 1 295 ? 16.100 12.551 -24.219 1.00 94.94 295 ILE A CA 1
ATOM 2422 C C . ILE A 1 295 ? 15.594 13.954 -23.826 1.00 94.94 295 ILE A C 1
ATOM 2424 O O . ILE A 1 295 ? 14.637 14.073 -23.052 1.00 94.94 295 ILE A O 1
ATOM 2428 N N . PRO A 1 296 ? 16.219 15.040 -24.326 1.00 94.31 296 PRO A N 1
ATOM 2429 C CA . PRO A 1 296 ? 15.791 16.399 -24.005 1.00 94.31 296 PRO A CA 1
ATOM 2430 C C . PRO A 1 296 ? 14.301 16.645 -24.277 1.00 94.31 296 PRO A C 1
ATOM 2432 O O . PRO A 1 296 ? 13.737 16.121 -25.237 1.00 94.31 296 PRO A O 1
ATOM 2435 N N . GLY A 1 297 ? 13.679 17.475 -23.435 1.00 91.75 297 GLY A N 1
ATOM 2436 C CA . GLY A 1 297 ? 12.247 17.788 -23.512 1.00 91.75 297 GLY A CA 1
ATOM 2437 C C . GLY A 1 297 ? 11.341 16.862 -22.695 1.00 91.75 297 GLY A C 1
ATOM 2438 O O . GLY A 1 297 ? 10.128 16.925 -22.861 1.00 91.75 297 GLY A O 1
ATOM 2439 N N . GLY A 1 298 ? 11.902 16.017 -21.821 1.00 92.00 298 GLY A N 1
ATOM 2440 C CA . GLY A 1 298 ? 11.120 15.083 -21.001 1.00 92.00 298 GLY A CA 1
ATOM 2441 C C . GLY A 1 298 ? 10.541 13.919 -21.811 1.00 92.00 298 GLY A C 1
ATOM 2442 O O . GLY A 1 298 ? 9.468 13.412 -21.489 1.00 92.00 298 GLY A O 1
ATOM 2443 N N . LEU A 1 299 ? 11.219 13.543 -22.898 1.00 94.81 299 LEU A N 1
ATOM 2444 C CA . LEU A 1 299 ? 10.774 12.522 -23.839 1.00 94.81 299 LEU A CA 1
ATOM 2445 C C . LEU A 1 299 ? 11.629 11.258 -23.720 1.00 94.81 299 LEU A C 1
ATOM 2447 O O . LEU A 1 299 ? 12.749 11.269 -23.217 1.00 94.81 299 LEU A O 1
ATOM 2451 N N . TRP A 1 300 ? 11.105 10.161 -24.256 1.00 96.12 300 TRP A N 1
ATOM 2452 C CA . TRP A 1 300 ? 11.737 8.849 -24.196 1.00 96.12 300 TRP A CA 1
ATOM 2453 C C . TRP A 1 300 ? 12.026 8.325 -25.598 1.00 96.12 300 TRP A C 1
ATOM 2455 O O . TRP A 1 300 ? 11.161 8.372 -26.475 1.00 96.12 300 TRP A O 1
ATOM 2465 N N . LYS A 1 301 ? 13.229 7.784 -25.802 1.00 95.38 301 LYS A N 1
ATOM 2466 C CA . LYS A 1 301 ? 13.631 7.107 -27.036 1.00 95.38 301 LYS A CA 1
ATOM 2467 C C . LYS A 1 301 ? 13.837 5.621 -26.771 1.00 95.38 301 LYS A C 1
ATOM 2469 O O . LYS A 1 301 ? 14.638 5.248 -25.921 1.00 95.38 301 LYS A O 1
ATOM 2474 N N . MET A 1 302 ? 13.151 4.786 -27.542 1.00 94.94 302 MET A N 1
ATOM 2475 C CA . MET A 1 302 ? 13.335 3.339 -27.499 1.00 94.94 302 MET A CA 1
ATOM 2476 C C . MET A 1 302 ? 14.702 2.944 -28.076 1.00 94.94 302 MET A C 1
ATOM 2478 O O . MET A 1 302 ? 15.105 3.438 -29.134 1.00 94.94 302 MET A O 1
ATOM 2482 N N . THR A 1 303 ? 15.385 2.034 -27.387 1.00 90.19 303 THR A N 1
ATOM 2483 C CA . THR A 1 303 ? 16.714 1.522 -27.732 1.00 90.19 303 THR A CA 1
ATOM 2484 C C . THR A 1 303 ? 16.725 -0.000 -27.599 1.00 90.19 303 THR A C 1
ATOM 2486 O O . THR A 1 303 ? 16.000 -0.575 -26.792 1.00 90.19 303 THR A O 1
ATOM 2489 N N . LEU A 1 304 ? 17.539 -0.664 -28.419 1.00 84.25 304 LEU A N 1
ATOM 2490 C CA . LEU A 1 304 ? 17.712 -2.112 -28.370 1.00 84.25 304 LEU A CA 1
ATOM 2491 C C . LEU A 1 304 ? 18.649 -2.499 -27.216 1.00 84.25 304 LEU A C 1
ATOM 2493 O O . LEU A 1 304 ? 19.764 -1.978 -27.155 1.00 84.25 304 LEU A O 1
ATOM 2497 N N . MET A 1 305 ? 18.228 -3.446 -26.376 1.00 88.19 305 MET A N 1
ATOM 2498 C CA . MET A 1 305 ? 19.135 -4.171 -25.481 1.00 88.19 305 MET A CA 1
ATOM 2499 C C . MET A 1 305 ? 19.808 -5.296 -26.266 1.00 88.19 305 MET A C 1
ATOM 2501 O O . MET A 1 305 ? 19.175 -5.954 -27.091 1.00 88.19 305 MET A O 1
ATOM 2505 N N . LYS A 1 306 ? 21.126 -5.422 -26.117 1.00 87.19 306 LYS A N 1
ATOM 2506 C CA . LYS A 1 306 ? 21.939 -6.377 -26.888 1.00 87.19 306 LYS A CA 1
ATOM 2507 C C . LYS A 1 306 ? 22.481 -7.505 -26.022 1.00 87.19 306 LYS A C 1
ATOM 2509 O O . LYS A 1 306 ? 22.943 -8.502 -26.571 1.00 87.19 306 LYS A O 1
ATOM 2514 N N . HIS A 1 307 ? 22.495 -7.311 -24.710 1.00 89.00 307 HIS A N 1
ATOM 2515 C CA . HIS A 1 307 ? 23.091 -8.210 -23.730 1.00 89.00 307 HIS A CA 1
ATOM 2516 C C . HIS A 1 307 ? 22.103 -8.517 -22.592 1.00 89.00 307 HIS A C 1
ATOM 2518 O O . HIS A 1 307 ? 22.524 -8.977 -21.528 1.00 89.00 307 HIS A O 1
ATOM 2524 N N . ASP A 1 308 ? 20.813 -8.234 -22.790 1.00 86.69 308 ASP A N 1
ATOM 2525 C CA . ASP A 1 308 ? 19.760 -8.613 -21.863 1.00 86.69 308 ASP A CA 1
ATOM 2526 C C . ASP A 1 308 ? 19.477 -10.113 -21.937 1.00 86.69 308 ASP A C 1
ATOM 2528 O O . ASP A 1 308 ? 19.567 -10.756 -22.983 1.00 86.69 308 ASP A O 1
ATOM 2532 N N . GLU A 1 309 ? 19.115 -10.666 -20.790 1.00 95.12 309 GLU A N 1
ATOM 2533 C CA . GLU A 1 309 ? 18.527 -11.994 -20.693 1.00 95.12 309 GLU A CA 1
ATOM 2534 C C . GLU A 1 309 ? 17.248 -11.857 -19.882 1.00 95.12 309 GLU A C 1
ATOM 2536 O O . GLU A 1 309 ? 17.207 -11.134 -18.885 1.00 95.12 309 GLU A O 1
ATOM 2541 N N . TYR A 1 310 ? 16.193 -12.541 -20.303 1.00 96.12 310 TYR A N 1
ATOM 2542 C CA . TYR A 1 310 ? 14.944 -12.582 -19.562 1.00 96.12 310 TYR A CA 1
ATOM 2543 C C . TYR A 1 310 ? 14.292 -13.948 -19.713 1.00 96.12 310 TYR A C 1
ATOM 2545 O O . TYR A 1 310 ? 14.423 -14.612 -20.744 1.00 96.12 310 TYR A O 1
ATOM 2553 N N . ALA A 1 311 ? 13.566 -14.362 -18.683 1.00 96.19 311 ALA A N 1
ATOM 2554 C CA . ALA A 1 311 ? 12.852 -15.625 -18.682 1.00 96.19 311 ALA A CA 1
ATOM 2555 C C . ALA A 1 311 ? 11.564 -15.531 -17.865 1.00 96.19 311 ALA A C 1
ATOM 2557 O O . ALA A 1 311 ? 11.462 -14.745 -16.923 1.00 96.19 311 ALA A O 1
ATOM 2558 N N . TYR A 1 312 ? 10.576 -16.345 -18.241 1.00 94.62 312 TYR A N 1
ATOM 2559 C CA . TYR A 1 312 ? 9.317 -16.457 -17.515 1.00 94.62 312 TYR A CA 1
ATOM 2560 C C . TYR A 1 312 ? 8.792 -17.895 -17.524 1.00 94.62 312 TYR A C 1
ATOM 2562 O O . TYR A 1 312 ? 8.441 -18.427 -18.579 1.00 94.62 312 TYR A O 1
ATOM 2570 N N . LYS A 1 313 ? 8.728 -18.512 -16.338 1.00 90.44 313 LYS A N 1
ATOM 2571 C CA . LYS A 1 313 ? 8.013 -19.776 -16.090 1.00 90.44 313 LYS A CA 1
ATOM 2572 C C . LYS A 1 313 ? 7.234 -19.688 -14.777 1.00 90.44 313 LYS A C 1
ATOM 2574 O O . LYS A 1 313 ? 6.038 -19.404 -14.792 1.00 90.44 313 LYS A O 1
ATOM 2579 N N . ASP A 1 314 ? 7.926 -19.865 -13.657 1.00 89.38 314 ASP A N 1
ATOM 2580 C CA . ASP A 1 314 ? 7.379 -19.730 -12.306 1.00 89.38 314 ASP A CA 1
ATOM 2581 C C . ASP A 1 314 ? 7.507 -18.279 -11.827 1.00 89.38 314 ASP A C 1
ATOM 2583 O O . ASP A 1 314 ? 6.562 -17.700 -11.290 1.00 89.38 314 ASP A O 1
ATOM 2587 N N . VAL A 1 315 ? 8.647 -17.663 -12.128 1.00 93.56 315 VAL A N 1
ATOM 2588 C CA . VAL A 1 315 ? 8.983 -16.266 -11.834 1.00 93.56 315 VAL A CA 1
ATOM 2589 C C . VAL A 1 315 ? 9.394 -15.547 -13.115 1.00 93.56 315 VAL A C 1
ATOM 2591 O O . VAL A 1 315 ? 9.710 -16.191 -14.119 1.00 93.56 315 VAL A O 1
ATOM 2594 N N . ILE A 1 316 ? 9.369 -14.214 -13.095 1.00 96.00 316 ILE A N 1
ATOM 2595 C CA . ILE A 1 316 ? 9.957 -13.398 -14.165 1.00 96.00 316 ILE A CA 1
ATOM 2596 C C . ILE A 1 316 ? 11.333 -12.942 -13.708 1.00 96.00 316 ILE A C 1
ATOM 2598 O O . ILE A 1 316 ? 11.438 -12.281 -12.679 1.00 96.00 316 ILE A O 1
ATOM 2602 N N . GLU A 1 317 ? 12.360 -13.250 -14.487 1.00 96.69 317 GLU A N 1
ATOM 2603 C CA . GLU A 1 317 ? 13.742 -12.851 -14.224 1.00 96.69 317 GLU A CA 1
ATOM 2604 C C . GLU A 1 317 ? 14.262 -12.002 -15.374 1.00 96.69 317 GLU A C 1
ATOM 2606 O O . GLU A 1 317 ? 13.975 -12.287 -16.538 1.00 96.69 317 GLU A O 1
ATOM 2611 N N . ILE A 1 318 ? 15.008 -10.948 -15.044 1.00 96.88 318 ILE A N 1
ATOM 2612 C CA . ILE A 1 318 ? 15.577 -10.019 -16.019 1.00 96.88 318 ILE A CA 1
ATOM 2613 C C . ILE A 1 318 ? 16.997 -9.658 -15.598 1.00 96.88 318 ILE A C 1
ATOM 2615 O O . ILE A 1 318 ? 17.225 -9.211 -14.472 1.00 96.88 318 ILE A O 1
ATOM 2619 N N . LYS A 1 319 ? 17.930 -9.800 -16.537 1.00 96.94 319 LYS A N 1
ATOM 2620 C CA . LYS A 1 319 ? 19.303 -9.306 -16.482 1.00 96.94 319 LYS A CA 1
ATOM 2621 C C . LYS A 1 319 ? 19.445 -8.110 -17.415 1.00 96.94 319 LYS A C 1
ATOM 2623 O O . LYS A 1 319 ? 19.108 -8.195 -18.594 1.00 96.94 319 LYS A O 1
ATOM 2628 N N . ILE A 1 320 ? 19.991 -7.016 -16.896 1.00 95.75 320 ILE A N 1
ATOM 2629 C CA . ILE A 1 320 ? 20.229 -5.773 -17.633 1.00 95.75 320 ILE A CA 1
ATOM 2630 C C . ILE A 1 320 ? 21.712 -5.431 -17.518 1.00 95.75 320 ILE A C 1
ATOM 2632 O O . ILE A 1 320 ? 22.214 -5.212 -16.418 1.00 95.75 320 ILE A O 1
ATOM 2636 N N . SER A 1 321 ? 22.423 -5.357 -18.640 1.00 94.75 321 SER A N 1
ATOM 2637 C CA . SER A 1 321 ? 23.843 -4.996 -18.627 1.00 94.75 321 SER A CA 1
ATOM 2638 C C . SER A 1 321 ? 24.044 -3.489 -18.452 1.00 94.75 321 SER A C 1
ATOM 2640 O O . SER A 1 321 ? 23.392 -2.694 -19.133 1.00 94.75 321 SER A O 1
ATOM 2642 N N . TYR A 1 322 ? 25.025 -3.080 -17.636 1.00 93.62 322 TYR A N 1
ATOM 2643 C CA . TYR A 1 322 ? 25.456 -1.674 -17.548 1.00 93.62 322 TYR A CA 1
ATOM 2644 C C . TYR A 1 322 ? 25.828 -1.097 -18.923 1.00 93.62 322 TYR A C 1
ATOM 2646 O O . TYR A 1 322 ? 25.538 0.062 -19.218 1.00 93.62 322 TYR A O 1
ATOM 2654 N N . LYS A 1 323 ? 26.379 -1.933 -19.812 1.00 93.25 323 LYS A N 1
ATOM 2655 C CA . LYS A 1 323 ? 26.738 -1.553 -21.182 1.00 93.25 323 LYS A CA 1
ATOM 2656 C C . LYS A 1 323 ? 25.527 -1.157 -22.027 1.00 93.25 323 LYS A C 1
ATOM 2658 O O . LYS A 1 323 ? 25.629 -0.224 -22.820 1.00 93.25 323 LYS A O 1
ATOM 2663 N N . ASP A 1 324 ? 24.393 -1.838 -21.862 1.00 93.31 324 ASP A N 1
ATOM 2664 C CA . ASP A 1 324 ? 23.155 -1.498 -22.576 1.00 93.31 324 ASP A CA 1
ATOM 2665 C C . ASP A 1 324 ? 22.533 -0.201 -22.038 1.00 93.31 324 ASP A C 1
ATOM 2667 O O . ASP A 1 324 ? 21.924 0.551 -22.798 1.00 93.31 324 ASP A O 1
ATOM 2671 N N . LEU A 1 325 ? 22.767 0.109 -20.759 1.00 92.50 325 LEU A N 1
ATOM 2672 C CA . LEU A 1 325 ? 22.421 1.393 -20.140 1.00 92.50 325 LEU A CA 1
ATOM 2673 C C . LEU A 1 325 ? 23.412 2.520 -20.493 1.00 92.50 325 LEU A C 1
ATOM 2675 O O . LEU A 1 325 ? 23.207 3.670 -20.114 1.00 92.50 325 LEU A O 1
ATOM 2679 N N . GLY A 1 326 ? 24.509 2.217 -21.196 1.00 91.50 326 GLY A N 1
ATOM 2680 C CA . GLY A 1 326 ? 25.571 3.191 -21.464 1.00 91.50 326 GLY A CA 1
ATOM 2681 C C . GLY A 1 326 ? 26.218 3.737 -20.187 1.00 91.50 326 GLY A C 1
ATOM 2682 O O . GLY A 1 326 ? 26.608 4.903 -20.150 1.00 91.50 326 GLY A O 1
ATOM 2683 N N . LEU A 1 327 ? 26.280 2.914 -19.140 1.00 90.62 327 LEU A N 1
ATOM 2684 C CA . LEU A 1 327 ? 26.865 3.229 -17.843 1.00 90.62 327 LEU A CA 1
ATOM 2685 C C . LEU A 1 327 ? 28.174 2.459 -17.657 1.00 90.62 327 LEU A C 1
ATOM 2687 O O . LEU A 1 327 ? 28.331 1.345 -18.166 1.00 90.62 327 LEU A O 1
ATOM 2691 N N . ASP A 1 328 ? 29.094 3.035 -16.887 1.00 90.25 328 ASP A N 1
ATOM 2692 C CA . ASP A 1 328 ? 30.299 2.323 -16.475 1.00 90.25 328 ASP A CA 1
ATOM 2693 C C . ASP A 1 328 ? 29.939 1.191 -15.487 1.00 90.25 328 ASP A C 1
ATOM 2695 O O . ASP A 1 328 ? 28.994 1.341 -14.699 1.00 90.25 328 ASP A O 1
ATOM 2699 N N . PRO A 1 329 ? 30.680 0.066 -15.492 1.00 89.31 329 PRO A N 1
ATOM 2700 C CA . PRO A 1 329 ? 30.576 -0.979 -14.472 1.00 89.31 329 PRO A CA 1
ATOM 2701 C C . PRO A 1 329 ? 30.543 -0.402 -13.052 1.00 89.31 329 PRO A C 1
ATOM 2703 O O . PRO A 1 329 ? 31.231 0.581 -12.776 1.00 89.31 329 PRO A O 1
ATOM 2706 N N . ASN A 1 330 ? 29.777 -1.018 -12.146 1.00 86.44 330 ASN A N 1
ATOM 2707 C CA . ASN A 1 330 ? 29.645 -0.597 -10.740 1.00 86.44 330 ASN A CA 1
ATOM 2708 C C . ASN A 1 330 ? 29.047 0.801 -10.503 1.00 86.44 330 ASN A C 1
ATOM 2710 O O . ASN A 1 330 ? 29.043 1.292 -9.374 1.00 86.44 330 ASN A O 1
ATOM 2714 N N . THR A 1 331 ? 28.515 1.463 -11.532 1.00 89.81 331 THR A N 1
ATOM 2715 C CA . THR A 1 331 ? 27.842 2.749 -11.336 1.00 89.81 331 THR A CA 1
ATOM 2716 C C . THR A 1 331 ? 26.630 2.568 -10.406 1.00 89.81 331 THR A C 1
ATOM 2718 O O . THR A 1 331 ? 25.790 1.707 -10.684 1.00 89.81 331 THR A O 1
ATOM 2721 N N . PRO A 1 332 ? 26.482 3.370 -9.330 1.00 90.25 332 PRO A N 1
ATOM 2722 C CA . PRO A 1 332 ? 25.297 3.314 -8.484 1.00 90.25 332 PRO A CA 1
ATOM 2723 C C . PRO A 1 332 ? 24.037 3.687 -9.265 1.00 90.25 332 PRO A C 1
ATOM 2725 O O . PRO A 1 332 ? 24.002 4.709 -9.957 1.00 90.25 332 PRO A O 1
ATOM 2728 N N . VAL A 1 333 ? 22.990 2.877 -9.136 1.00 93.19 333 VAL A N 1
ATOM 2729 C CA . VAL A 1 333 ? 21.713 3.085 -9.824 1.00 93.19 333 VAL A CA 1
ATOM 2730 C C . VAL A 1 333 ? 20.596 3.171 -8.801 1.00 93.19 333 VAL A C 1
ATOM 2732 O O . VAL A 1 333 ? 20.375 2.253 -8.024 1.00 93.19 333 VAL A O 1
ATOM 2735 N N . GLU A 1 334 ? 19.864 4.273 -8.813 1.00 94.50 334 GLU A N 1
ATOM 2736 C CA . GLU A 1 334 ? 18.617 4.413 -8.077 1.00 94.50 334 GLU A CA 1
ATOM 2737 C C . GLU A 1 334 ? 17.462 3.874 -8.923 1.00 94.50 334 GLU A C 1
ATOM 2739 O O . GLU A 1 334 ? 17.436 4.082 -10.137 1.00 94.50 334 GLU A O 1
ATOM 2744 N N . PHE A 1 335 ? 16.487 3.203 -8.314 1.00 95.56 335 PHE A N 1
ATOM 2745 C CA . PHE A 1 335 ? 15.360 2.651 -9.056 1.00 95.56 335 PHE A CA 1
ATOM 2746 C C . PHE A 1 335 ? 14.033 2.679 -8.301 1.00 95.56 335 PHE A C 1
ATOM 2748 O O . PHE A 1 335 ? 13.970 2.731 -7.069 1.00 95.56 335 PHE A O 1
ATOM 2755 N N . CYS A 1 336 ? 12.961 2.583 -9.082 1.00 94.25 336 CYS A N 1
ATOM 2756 C CA . CYS A 1 336 ? 11.658 2.124 -8.629 1.00 94.25 336 CYS A CA 1
ATOM 2757 C C . CYS A 1 336 ? 11.003 1.227 -9.678 1.00 94.25 336 CYS A C 1
ATOM 2759 O O . CYS A 1 336 ? 11.380 1.212 -10.852 1.00 94.25 336 CYS A O 1
ATOM 2761 N N . VAL A 1 337 ? 10.000 0.480 -9.240 1.00 95.06 337 VAL A N 1
ATOM 2762 C CA . VAL A 1 337 ? 9.182 -0.387 -10.078 1.00 95.06 337 VAL A CA 1
ATOM 2763 C C . VAL A 1 337 ? 7.747 0.113 -10.052 1.00 95.06 337 VAL A C 1
ATOM 2765 O O . VAL A 1 337 ? 7.185 0.353 -8.989 1.00 95.06 337 VAL A O 1
ATOM 2768 N N . VAL A 1 338 ? 7.124 0.221 -11.217 1.00 92.75 338 VAL A N 1
ATOM 2769 C CA . VAL A 1 338 ? 5.709 0.552 -11.373 1.00 92.75 338 VAL A CA 1
ATOM 2770 C C . VAL A 1 338 ? 4.983 -0.654 -11.951 1.00 92.75 338 VAL A C 1
ATOM 2772 O O . VAL A 1 338 ? 5.347 -1.159 -13.012 1.00 92.75 338 VAL A O 1
ATOM 2775 N N . ASN A 1 339 ? 3.931 -1.092 -11.266 1.00 89.81 339 ASN A N 1
ATOM 2776 C CA . ASN A 1 339 ? 2.966 -2.054 -11.781 1.00 89.81 339 ASN A CA 1
ATOM 2777 C C . ASN A 1 339 ? 1.794 -1.293 -12.407 1.00 89.81 339 ASN A C 1
ATOM 2779 O O . ASN A 1 339 ? 1.197 -0.434 -11.755 1.00 89.81 339 ASN A O 1
ATOM 2783 N N . ALA A 1 340 ? 1.454 -1.600 -13.657 1.00 90.06 340 ALA A N 1
ATOM 2784 C CA . ALA A 1 340 ? 0.450 -0.872 -14.423 1.00 90.06 340 ALA A CA 1
ATOM 2785 C C . ALA A 1 340 ? -0.474 -1.784 -15.248 1.00 90.06 340 ALA A C 1
ATOM 2787 O O . ALA A 1 340 ? -0.139 -2.913 -15.613 1.00 90.06 340 ALA A O 1
ATOM 2788 N N . THR A 1 341 ? -1.656 -1.250 -15.563 1.00 87.56 341 THR A N 1
ATOM 2789 C CA . THR A 1 341 ? -2.655 -1.836 -16.465 1.00 87.56 341 THR A CA 1
ATOM 2790 C C . THR A 1 341 ? -2.954 -0.828 -17.571 1.00 87.56 341 THR A C 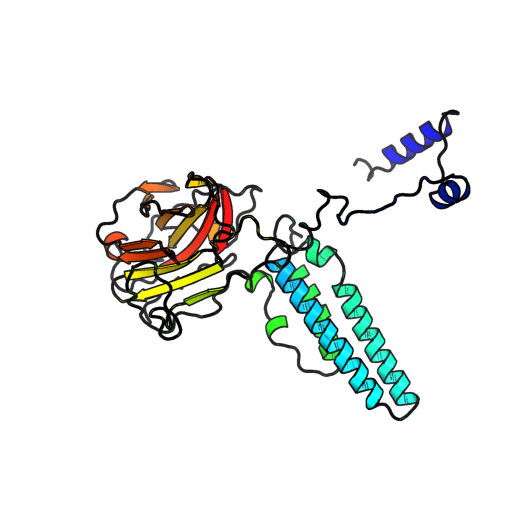1
ATOM 2792 O O . THR A 1 341 ? -3.550 0.213 -17.305 1.00 87.56 341 THR A O 1
ATOM 2795 N N . GLY A 1 342 ? -2.581 -1.111 -18.818 1.00 87.88 342 GLY A N 1
ATOM 2796 C CA . GLY A 1 342 ? -2.825 -0.207 -19.949 1.00 87.88 342 GLY A CA 1
ATOM 2797 C C . GLY A 1 342 ? -2.216 1.178 -19.790 1.00 87.88 342 GLY A C 1
ATOM 2798 O O . GLY A 1 342 ? -2.851 2.169 -20.135 1.00 87.88 342 GLY A O 1
ATOM 2799 N N . GLY A 1 343 ? -1.005 1.243 -19.239 1.00 86.69 343 GLY A N 1
ATOM 2800 C CA . GLY A 1 343 ? -0.294 2.484 -18.946 1.00 86.69 343 GLY A CA 1
ATOM 2801 C C . GLY A 1 343 ? -0.828 3.227 -17.724 1.00 86.69 343 GLY A C 1
ATOM 2802 O O . GLY A 1 343 ? -0.310 4.290 -17.396 1.00 86.69 343 GLY A O 1
ATOM 2803 N N . ILE A 1 344 ? -1.836 2.685 -17.037 1.00 87.38 344 ILE A N 1
ATOM 2804 C CA . ILE A 1 344 ? -2.400 3.263 -15.823 1.00 87.38 344 ILE A CA 1
ATOM 2805 C C . ILE A 1 344 ? -1.779 2.587 -14.604 1.00 87.38 344 ILE A C 1
ATOM 2807 O O . ILE A 1 344 ? -1.838 1.363 -14.479 1.00 87.38 344 ILE A O 1
ATOM 2811 N N . ILE A 1 345 ? -1.219 3.384 -13.699 1.00 85.94 345 ILE A N 1
ATOM 2812 C CA . ILE A 1 345 ? -0.547 2.911 -12.487 1.00 85.94 345 ILE A CA 1
ATOM 2813 C C . ILE A 1 345 ? -1.543 2.160 -11.597 1.00 85.94 345 ILE A C 1
ATOM 2815 O O . ILE A 1 345 ? -2.617 2.674 -11.279 1.00 85.94 345 ILE A O 1
ATOM 2819 N N . ASN A 1 346 ? -1.172 0.940 -11.210 1.00 80.25 346 ASN A N 1
ATOM 2820 C CA . ASN A 1 346 ? -1.823 0.186 -10.144 1.00 80.25 346 ASN A CA 1
ATOM 2821 C C . ASN A 1 346 ? -1.105 0.438 -8.811 1.00 80.25 346 ASN A C 1
ATOM 2823 O O . ASN A 1 346 ? -1.764 0.713 -7.818 1.00 80.25 346 ASN A O 1
ATOM 2827 N N . GLU A 1 347 ? 0.230 0.321 -8.796 1.00 81.25 347 GLU A N 1
ATOM 2828 C CA . GLU A 1 347 ? 1.057 0.481 -7.592 1.00 81.25 347 GLU A CA 1
ATOM 2829 C C . GLU A 1 347 ? 2.526 0.782 -7.960 1.00 81.25 347 GLU A C 1
ATOM 2831 O O . GLU A 1 347 ? 2.967 0.470 -9.071 1.00 81.25 347 GLU A O 1
ATOM 2836 N N . VAL A 1 348 ? 3.284 1.376 -7.032 1.00 84.56 348 VAL A N 1
ATOM 2837 C CA . VAL A 1 348 ? 4.712 1.718 -7.175 1.00 84.56 348 VAL A CA 1
ATOM 2838 C C . VAL A 1 348 ? 5.507 1.127 -6.010 1.00 84.56 348 VAL A C 1
ATOM 2840 O O . VAL A 1 348 ? 5.043 1.146 -4.873 1.00 84.56 348 VAL A O 1
ATOM 2843 N N . TYR A 1 349 ? 6.713 0.627 -6.278 1.00 86.69 349 TYR A N 1
ATOM 2844 C CA . TYR A 1 349 ? 7.586 0.002 -5.290 1.00 86.69 349 TYR A CA 1
ATOM 2845 C C . TYR A 1 349 ? 9.028 0.509 -5.413 1.00 86.69 349 TYR A C 1
ATOM 2847 O O . TYR A 1 349 ? 9.633 0.363 -6.479 1.00 86.69 349 TYR A O 1
ATOM 2855 N N . PRO A 1 350 ? 9.619 1.042 -4.335 1.00 79.12 350 PRO A N 1
ATOM 2856 C CA . PRO A 1 350 ? 8.951 1.574 -3.137 1.00 79.12 350 PRO A CA 1
ATOM 2857 C C . PRO A 1 350 ? 8.074 2.798 -3.458 1.00 79.12 350 PRO A C 1
ATOM 2859 O O . PRO A 1 350 ? 8.229 3.425 -4.504 1.00 79.12 350 PRO A O 1
ATOM 2862 N N . GLN A 1 351 ? 7.167 3.163 -2.550 1.00 75.44 351 GLN A N 1
ATOM 2863 C CA . GLN A 1 351 ? 6.274 4.313 -2.745 1.00 75.44 351 GLN A CA 1
ATOM 2864 C C . GLN A 1 351 ? 6.949 5.655 -2.403 1.00 75.44 351 GLN A C 1
ATOM 2866 O O . GLN A 1 351 ? 6.728 6.650 -3.101 1.00 75.44 351 GLN A O 1
ATOM 2871 N N . ASP A 1 352 ? 7.872 5.672 -1.436 1.00 63.88 352 ASP A N 1
ATOM 2872 C CA . ASP A 1 352 ? 8.388 6.917 -0.839 1.00 63.88 352 ASP A CA 1
ATOM 2873 C C . ASP A 1 352 ? 9.732 7.421 -1.396 1.00 63.88 352 ASP A C 1
ATOM 2875 O O . ASP A 1 352 ? 9.874 8.606 -1.702 1.00 63.88 352 ASP A O 1
ATOM 2879 N N . VAL A 1 353 ? 10.740 6.550 -1.490 1.00 73.69 353 VAL A N 1
ATOM 2880 C CA . VAL A 1 353 ? 12.130 6.918 -1.818 1.00 73.69 353 VAL A CA 1
ATOM 2881 C C . VAL A 1 353 ? 12.725 5.864 -2.730 1.00 73.69 353 VAL A C 1
ATOM 2883 O O . VAL A 1 353 ? 12.556 4.688 -2.450 1.00 73.69 353 VAL A O 1
ATOM 2886 N N . LEU A 1 354 ? 13.467 6.267 -3.763 1.00 85.00 354 LEU A N 1
ATOM 2887 C CA . LEU A 1 354 ? 14.174 5.340 -4.651 1.00 85.00 354 LEU A CA 1
ATOM 2888 C C . LEU A 1 354 ? 15.112 4.403 -3.875 1.00 85.00 354 LEU A C 1
ATOM 2890 O O . LEU A 1 354 ? 15.760 4.814 -2.913 1.00 85.00 354 LEU A O 1
ATOM 2894 N N . LEU A 1 355 ? 15.212 3.150 -4.314 1.00 87.12 355 LEU A N 1
ATOM 2895 C CA . LEU A 1 355 ? 16.213 2.224 -3.784 1.00 87.12 355 LEU A CA 1
ATOM 2896 C C . LEU A 1 355 ? 17.502 2.355 -4.575 1.00 87.12 355 LEU A C 1
ATOM 2898 O O . LEU A 1 355 ? 17.463 2.461 -5.797 1.00 87.12 355 LEU A O 1
ATOM 2902 N N . THR A 1 356 ? 18.635 2.296 -3.887 1.00 88.75 356 THR A N 1
ATOM 2903 C CA . THR A 1 356 ? 19.952 2.317 -4.521 1.00 88.75 356 THR A CA 1
ATOM 2904 C C . THR A 1 356 ? 20.469 0.892 -4.689 1.00 88.75 356 THR A C 1
ATOM 2906 O O . THR A 1 356 ? 20.526 0.122 -3.735 1.00 88.75 356 THR A O 1
ATOM 2909 N N . LEU A 1 357 ? 20.856 0.554 -5.914 1.00 87.56 357 LEU A N 1
ATOM 2910 C CA . LEU A 1 357 ? 21.714 -0.568 -6.264 1.00 87.56 357 LEU A CA 1
ATOM 2911 C C . LEU A 1 357 ? 23.145 -0.046 -6.343 1.00 87.56 357 LEU A C 1
ATOM 2913 O O . LEU A 1 357 ? 23.490 0.715 -7.249 1.00 87.56 357 LEU A O 1
ATOM 2917 N N . ASN A 1 358 ? 23.958 -0.431 -5.373 1.00 79.38 358 ASN A N 1
ATOM 2918 C CA . ASN A 1 358 ? 25.380 -0.147 -5.318 1.00 79.38 358 ASN A CA 1
ATOM 2919 C C . ASN A 1 358 ? 26.168 -1.454 -5.252 1.00 79.38 358 ASN A C 1
ATOM 2921 O O . ASN A 1 358 ? 25.656 -2.506 -4.872 1.00 79.38 358 ASN A O 1
ATOM 2925 N N . SER A 1 359 ? 27.421 -1.365 -5.672 1.00 59.94 359 SER A N 1
ATOM 2926 C CA . SER A 1 359 ? 28.308 -2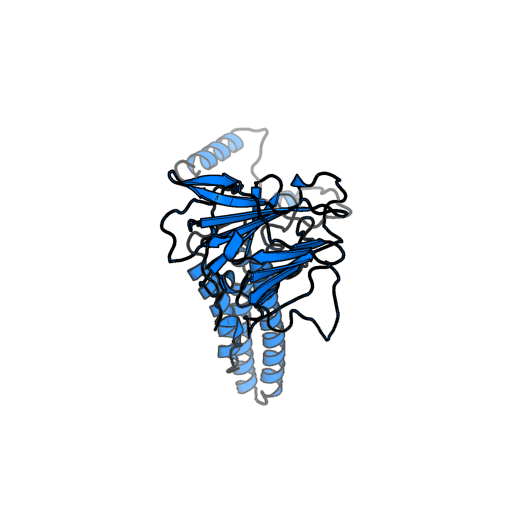.504 -5.820 1.00 59.94 359 SER A CA 1
ATOM 2927 C C . SER A 1 359 ? 29.148 -2.821 -4.576 1.00 59.94 359 SER A C 1
ATOM 2929 O O . SER A 1 359 ? 30.024 -3.674 -4.685 1.00 59.94 359 SER A O 1
ATOM 2931 N N . ASP A 1 360 ? 28.890 -2.149 -3.446 1.00 52.75 360 ASP A N 1
ATOM 2932 C CA . ASP A 1 360 ? 29.650 -2.234 -2.187 1.00 52.75 360 ASP A CA 1
ATOM 2933 C C . ASP A 1 360 ? 28.745 -2.206 -0.947 1.00 52.75 360 ASP A C 1
ATOM 2935 O O . ASP A 1 360 ? 27.860 -1.312 -0.874 1.00 52.75 360 ASP A O 1
#

Sequence (360 aa):
YQNDGEEFLSTLYKLIEEDNTLETTLVSDFIDKSNPQELSKITSGSWINRSFELWVGEPTKNVAWNYLNRTKEDFEKFSKELLSKAKTNIQKAQANQTIYQAQDEIFIAQGSDWFWWYGEPNESGSDIIFDYLFRERLRNVYRLFTSPIPDYLNIPLISMVGKPLRQVSGYICPTIDGIERGVLDEWENSGYIFLPDSPTFSKWKSIKGIYYGCNSENLYFKFDVNHQTVSKSNHFIKNQIHIYLRTPSQSVLSPVRTASRTGNIYPTIKNSFSHEIMFAFNKKDLLPPVLNVAIPGGLWKMTLMKHDEYAYKDVIEIKISYKDLGLDPNTPVEFCVVNATGGIINEVYPQDVLLTLNSD

Mean predicted aligned error: 13.51 Å

InterPro domains:
  IPR011330 Glycoside hydrolase/deacetylase, beta/alpha-barrel [SSF88713] (2-119)
  IPR052046 Glycosyl hydrolase family 57 [PTHR36306] (1-314)

Foldseek 3Di:
DVVVCPVVVVVVVVVQVVDPVHDDDDPVVCVVPDDDDDDPDDDQADPPPRHPVLQFDDQLSQVLVVLLVVLVVVLVVLLVVQCVPQDDPVSNVLSVVLSVVLVVLSVVLPDSVLSNQGDPDHHPVPNVVSQLSSLVSSQVSCVSSVHDDDPVSVDGSLCLQQDFPDDQQAAADDDAAADDDPDPDSLPRWTKGAHDDTPPDPLQDQFGMWTWAHAQWKTKIKTQGPLVNFDPDPDQLSKKKKKFKAFPPDDFWAAQQFDEPNNDAQQARVDTGAKIWMKTDGNPDIDDIWIWGGDPPRDIDTDDQDPKDWHHDRMTMIIGTCVSVVHHGQGKMWIKMFIDRNSYTPDIRPRHGTDIHGRD

Radius of gyration: 26.93 Å; Cα contacts (8 Å, |Δi|>4): 625; chains: 1; bounding box: 81×52×76 Å